Protein AF-A0AA42TIG8-F1 (afdb_monomer_lite)

Organism: Stutzerimonas stutzeri (NCBI:txid316)

Radius of gyration: 19.53 Å; chains: 1; bounding box: 48×24×68 Å

Secondary structure (DSSP, 8-state):
---HHHHSHHHHHHHHTT-EEEEETTEEEEE-TTS-EE----HHHHHHHHHHHHHHHT---EEEEEEEEEEETTTEEEEEEEEEETTT--EEEEEEE-B-B-SS-BTTB-TTSBPSTT--B--TTSHHHHHHHHTTPPPPSSTT-HHHHGGGGTT-EEE-PBPTT-TTEE-TTT-EE--B-HHHHHHHHHHHHTT-

pLDDT: mean 92.75, std 8.34, range [42.84, 98.56]

Sequence (196 aa):
MNNIKNRLPMLNALTTLGDSTSIEGGQVVIETHNGFKITSLPKDIACALAKEILELFDIKAFFYTSHSTGIYDKKYPGLTLQLLEATSDEPYYTIFNVEITRKRSTKYGRQGELLPAGKFRVGKRSSFCNFWRSTNLALPPRLSSFHDYLGNLKNFVLIADEVANRPGRLNSQSLRALSVSADEISRRFLADNNRT

Foldseek 3Di:
DDQLCVVQVVCVVCVVQVWFWWQALQFIWIQGNVGDIDRDDDLVVLLSNVVSLCVLVVAWWWAWDDKWWDAPPVHFTWIKTWIATSPPRHIAIEIWGWAQFACAADPVGHGRHGDPIQWTADDCPTLVVVQVVSNVDDDDPHRRCVSVVSVVSGSGIWDFDADPPDPRYGYSNRIHTDTGDRVRSVVSSVVSNVVD

Structure (mmCIF, N/CA/C/O backbone):
data_AF-A0AA42TIG8-F1
#
_entry.id   AF-A0AA42TIG8-F1
#
loop_
_atom_site.group_PDB
_atom_site.id
_atom_site.type_symbol
_atom_site.label_atom_id
_atom_site.label_alt_id
_atom_site.label_comp_id
_atom_site.label_asym_id
_atom_site.label_entity_id
_atom_site.label_seq_id
_atom_site.pdbx_PDB_ins_code
_atom_site.Cartn_x
_atom_site.Cartn_y
_atom_site.Cartn_z
_atom_site.occupancy
_atom_site.B_iso_or_equiv
_atom_site.auth_seq_id
_atom_site.auth_comp_id
_atom_site.auth_asym_id
_atom_site.auth_atom_id
_atom_site.pdbx_PDB_model_num
ATOM 1 N N . MET A 1 1 ? -1.338 2.058 -35.080 1.00 42.84 1 MET A N 1
ATOM 2 C CA . MET A 1 1 ? -0.548 1.022 -34.379 1.00 42.84 1 MET A CA 1
ATOM 3 C C . MET A 1 1 ? 0.070 1.667 -33.151 1.00 42.84 1 MET A C 1
ATOM 5 O O . MET A 1 1 ? 0.917 2.538 -33.303 1.00 42.84 1 MET A O 1
ATOM 9 N N . ASN A 1 2 ? -0.423 1.339 -31.954 1.00 51.25 2 ASN A N 1
ATOM 10 C CA . ASN A 1 2 ? 0.079 1.915 -30.704 1.00 51.25 2 ASN A CA 1
ATOM 11 C C . ASN A 1 2 ? 1.379 1.210 -30.312 1.00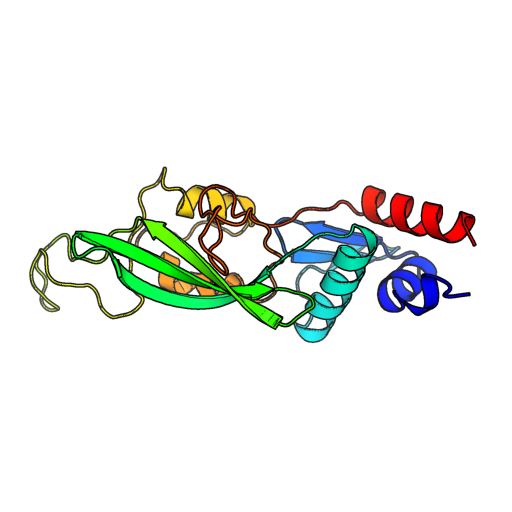 51.25 2 ASN A C 1
ATOM 13 O O . ASN A 1 2 ? 1.342 0.130 -29.732 1.00 51.25 2 ASN A O 1
ATOM 17 N N . ASN A 1 3 ? 2.516 1.816 -30.653 1.00 72.56 3 ASN A N 1
ATOM 18 C CA . ASN A 1 3 ? 3.822 1.382 -30.171 1.00 72.56 3 ASN A CA 1
ATOM 19 C C . ASN A 1 3 ? 3.833 1.478 -28.635 1.00 72.56 3 ASN A C 1
ATOM 21 O O . ASN A 1 3 ? 3.571 2.553 -28.092 1.00 72.56 3 ASN A O 1
ATOM 25 N N . ILE A 1 4 ? 4.110 0.373 -27.937 1.00 74.44 4 ILE A N 1
ATOM 26 C CA . ILE A 1 4 ? 4.110 0.323 -26.467 1.00 74.44 4 ILE A CA 1
ATOM 27 C C . ILE A 1 4 ? 5.083 1.345 -25.857 1.00 74.44 4 ILE A C 1
ATOM 29 O O . ILE A 1 4 ? 4.803 1.897 -24.798 1.00 74.44 4 ILE A O 1
ATOM 33 N N . LYS A 1 5 ? 6.145 1.715 -26.586 1.00 73.88 5 LYS A N 1
ATOM 34 C CA . LYS A 1 5 ? 7.085 2.781 -26.203 1.00 73.88 5 LYS A CA 1
ATOM 35 C C . LYS A 1 5 ? 6.432 4.156 -26.060 1.00 73.88 5 LYS A C 1
ATOM 37 O O . LYS A 1 5 ? 6.876 4.950 -25.241 1.00 73.88 5 LYS A O 1
ATOM 42 N N . ASN A 1 6 ? 5.381 4.435 -26.833 1.00 75.31 6 ASN A N 1
ATOM 43 C CA . ASN A 1 6 ? 4.634 5.693 -26.738 1.00 75.31 6 ASN A CA 1
ATOM 44 C C . ASN A 1 6 ? 3.601 5.670 -25.603 1.00 75.31 6 ASN A C 1
ATOM 46 O O . ASN A 1 6 ? 3.172 6.731 -25.163 1.00 75.31 6 ASN A O 1
ATOM 50 N N . ARG A 1 7 ? 3.187 4.478 -25.150 1.00 83.69 7 ARG A N 1
ATOM 51 C CA . ARG A 1 7 ? 2.273 4.303 -24.009 1.00 83.69 7 ARG A CA 1
ATOM 52 C C . ARG A 1 7 ? 3.011 4.310 -22.674 1.00 83.69 7 ARG A C 1
ATOM 54 O O . ARG A 1 7 ? 2.466 4.812 -21.704 1.00 83.69 7 ARG A O 1
ATOM 61 N N . LEU A 1 8 ? 4.242 3.795 -22.658 1.00 92.19 8 LEU A N 1
ATOM 62 C CA . LEU A 1 8 ? 5.099 3.678 -21.476 1.00 92.19 8 LEU A CA 1
ATOM 63 C C . LEU A 1 8 ? 6.388 4.516 -21.653 1.00 92.19 8 LEU A C 1
ATOM 65 O O . LEU A 1 8 ? 7.486 3.959 -21.800 1.00 92.19 8 LEU A O 1
ATOM 69 N N . PRO A 1 9 ? 6.268 5.854 -21.767 1.00 93.19 9 PRO A N 1
ATOM 70 C CA . PRO A 1 9 ? 7.385 6.725 -22.116 1.00 93.19 9 PRO A CA 1
ATOM 71 C C . PRO A 1 9 ? 8.503 6.732 -21.069 1.00 93.19 9 PRO A C 1
ATOM 73 O O . PRO A 1 9 ? 9.672 6.825 -21.452 1.00 93.19 9 PRO A O 1
ATOM 76 N N . MET A 1 10 ? 8.191 6.623 -19.774 1.00 94.31 10 MET A N 1
ATOM 77 C CA . MET A 1 10 ? 9.217 6.643 -18.731 1.00 94.31 10 MET A CA 1
ATOM 78 C C . MET A 1 10 ? 10.025 5.347 -18.709 1.00 94.31 10 MET A C 1
ATOM 80 O O . MET A 1 10 ? 11.255 5.403 -18.677 1.00 94.31 10 MET A O 1
ATOM 84 N N . LEU A 1 11 ? 9.366 4.188 -18.797 1.00 93.69 11 LEU A N 1
ATOM 85 C CA . LEU A 1 11 ? 10.046 2.897 -18.913 1.00 93.69 11 LEU A CA 1
ATOM 86 C C . LEU A 1 11 ? 10.921 2.845 -20.167 1.00 93.69 11 LEU A C 1
ATOM 88 O O . LEU A 1 11 ? 12.062 2.382 -20.103 1.00 93.69 11 LEU A O 1
ATOM 92 N N . ASN A 1 12 ? 10.435 3.372 -21.295 1.00 93.44 12 ASN A N 1
ATOM 93 C CA . ASN A 1 12 ? 11.231 3.461 -22.516 1.00 93.44 12 ASN A CA 1
ATOM 94 C C . ASN A 1 12 ? 12.463 4.367 -22.339 1.00 93.44 12 ASN A C 1
ATOM 96 O O . ASN A 1 12 ? 13.558 3.996 -22.767 1.00 93.44 12 ASN A O 1
ATOM 100 N N . ALA A 1 13 ? 12.304 5.532 -21.704 1.00 93.00 13 ALA A N 1
ATOM 101 C CA . ALA A 1 13 ? 13.400 6.467 -21.461 1.00 93.00 13 ALA A CA 1
ATOM 102 C C . ALA A 1 13 ? 14.488 5.853 -20.566 1.00 93.00 13 ALA A C 1
ATOM 104 O O . ALA A 1 13 ? 15.659 5.873 -20.939 1.00 93.00 13 ALA A O 1
ATOM 105 N N . LEU A 1 14 ? 14.104 5.242 -19.440 1.00 93.12 14 LEU A N 1
ATOM 106 C CA . LEU A 1 14 ? 15.041 4.591 -18.516 1.00 93.12 14 LEU A CA 1
ATOM 107 C C . LEU A 1 14 ? 15.766 3.418 -19.182 1.00 93.12 14 LEU A C 1
ATOM 109 O O . LEU A 1 14 ? 16.991 3.346 -19.136 1.00 93.12 14 LEU A O 1
ATOM 113 N N . THR A 1 15 ? 15.031 2.567 -19.904 1.00 91.38 15 THR A N 1
ATOM 114 C CA . THR A 1 15 ? 15.632 1.440 -20.637 1.00 91.38 15 THR A CA 1
ATOM 115 C C . THR A 1 15 ? 16.629 1.925 -21.695 1.00 91.38 15 THR A C 1
ATOM 117 O O . THR A 1 15 ? 17.677 1.314 -21.886 1.00 91.38 15 THR A O 1
ATOM 120 N N . THR A 1 16 ? 16.340 3.044 -22.371 1.00 91.38 16 THR A N 1
ATOM 121 C CA . THR A 1 16 ? 17.242 3.637 -23.378 1.00 91.38 16 THR A CA 1
ATOM 122 C C . THR A 1 16 ? 18.534 4.170 -22.754 1.00 91.38 16 THR A C 1
ATOM 124 O O . THR A 1 16 ? 19.588 4.100 -23.381 1.00 91.38 16 THR A O 1
ATOM 127 N N . LEU A 1 17 ? 18.471 4.665 -21.515 1.00 92.88 17 LEU A N 1
ATOM 128 C CA . LEU A 1 17 ? 19.640 5.094 -20.741 1.00 92.88 17 LEU A CA 1
ATOM 129 C C . LEU A 1 17 ? 20.453 3.918 -20.171 1.00 92.88 17 LEU A C 1
ATOM 131 O O . LEU A 1 17 ? 21.535 4.136 -19.631 1.00 92.88 17 LEU A O 1
ATOM 135 N N . GLY A 1 18 ? 19.957 2.683 -20.297 1.00 92.62 18 GLY A N 1
ATOM 136 C CA . GLY A 1 18 ? 20.548 1.499 -19.672 1.00 92.62 18 GLY A CA 1
ATOM 137 C C . GLY A 1 18 ? 20.202 1.353 -18.188 1.00 92.62 18 GLY A C 1
ATOM 138 O O . GLY A 1 18 ? 20.776 0.502 -17.512 1.00 92.62 18 GLY A O 1
ATOM 139 N N . ASP A 1 19 ? 19.274 2.164 -17.680 1.00 95.88 19 ASP A N 1
ATOM 140 C CA . ASP A 1 19 ? 18.785 2.070 -16.313 1.00 95.88 19 ASP A CA 1
ATOM 141 C C . ASP A 1 19 ? 17.702 0.986 -16.218 1.00 95.88 19 ASP A C 1
ATOM 143 O O . ASP A 1 19 ? 16.965 0.704 -17.168 1.00 95.88 19 ASP A O 1
ATOM 147 N N . SER A 1 20 ? 17.576 0.386 -15.041 1.00 95.25 20 SER A N 1
ATOM 148 C CA . SER A 1 20 ? 16.580 -0.641 -14.757 1.00 95.25 20 SER A CA 1
ATOM 149 C C . SER A 1 20 ? 15.585 -0.157 -13.708 1.00 95.25 20 SER A C 1
ATOM 151 O O . SER A 1 20 ? 15.914 0.630 -12.821 1.00 95.25 20 SER A O 1
ATOM 153 N N . THR A 1 21 ? 14.333 -0.597 -13.828 1.00 96.81 21 THR A N 1
ATOM 154 C CA . THR A 1 21 ? 13.249 -0.211 -12.915 1.00 96.81 21 THR A CA 1
ATOM 155 C C . THR A 1 21 ? 12.656 -1.453 -12.282 1.00 96.81 21 THR A C 1
ATOM 157 O O . THR A 1 21 ? 12.468 -2.455 -12.962 1.00 96.81 21 THR A O 1
ATOM 160 N N . SER A 1 22 ? 12.335 -1.385 -10.996 1.00 97.62 22 SER A N 1
ATOM 161 C CA . SER A 1 22 ? 11.658 -2.441 -10.246 1.00 97.62 22 SER A CA 1
ATOM 162 C C . SER A 1 22 ? 10.647 -1.853 -9.264 1.00 97.62 22 SER A C 1
ATOM 164 O O . SER A 1 22 ? 10.633 -0.648 -9.004 1.00 97.62 22 SER A O 1
ATOM 166 N N . ILE A 1 23 ? 9.784 -2.709 -8.723 1.00 97.62 23 ILE A N 1
ATOM 167 C CA . ILE A 1 23 ? 9.002 -2.406 -7.526 1.00 97.62 23 ILE A CA 1
ATOM 168 C C . ILE A 1 23 ? 9.502 -3.345 -6.430 1.00 97.62 23 ILE A C 1
ATOM 170 O O . ILE A 1 23 ? 9.407 -4.561 -6.570 1.00 97.62 23 ILE A O 1
ATOM 174 N N . GLU A 1 24 ? 10.037 -2.801 -5.342 1.00 96.50 24 GLU A N 1
ATOM 175 C CA . GLU A 1 24 ? 10.566 -3.564 -4.212 1.00 96.50 24 GLU A CA 1
ATOM 176 C C . GLU A 1 24 ? 9.770 -3.216 -2.948 1.00 96.50 24 GLU A C 1
ATOM 178 O O . GLU A 1 24 ? 9.794 -2.079 -2.475 1.00 96.50 24 GLU A O 1
ATOM 183 N N . GLY A 1 25 ? 9.021 -4.177 -2.395 1.00 95.94 25 GLY A N 1
ATOM 184 C CA . GLY A 1 25 ? 8.236 -3.942 -1.176 1.00 95.94 25 GLY A CA 1
ATOM 185 C C . GLY A 1 25 ? 7.206 -2.818 -1.331 1.00 95.94 25 GLY A C 1
ATOM 186 O O . GLY A 1 25 ? 6.885 -2.141 -0.364 1.00 95.94 25 GLY A O 1
ATOM 187 N N . GLY A 1 26 ? 6.688 -2.603 -2.541 1.00 96.75 26 GLY A N 1
ATOM 188 C CA . GLY A 1 26 ? 5.744 -1.543 -2.896 1.00 96.75 26 GLY A CA 1
ATOM 189 C C . GLY A 1 26 ? 6.383 -0.223 -3.311 1.00 96.75 26 GLY A C 1
ATOM 190 O O . GLY A 1 26 ? 5.655 0.661 -3.748 1.00 96.75 26 GLY A O 1
ATOM 191 N N . GLN A 1 27 ? 7.700 -0.059 -3.209 1.00 96.00 27 GLN A N 1
ATOM 192 C CA . GLN A 1 27 ? 8.380 1.161 -3.642 1.00 96.00 27 GLN A CA 1
ATOM 193 C C . GLN A 1 27 ? 8.924 0.995 -5.054 1.00 96.00 27 GLN A C 1
ATOM 195 O O . GLN A 1 27 ? 9.531 -0.025 -5.359 1.00 96.00 27 GLN A O 1
ATOM 200 N N . VAL A 1 28 ? 8.746 2.004 -5.905 1.00 96.94 28 VAL A N 1
ATOM 201 C CA . VAL A 1 28 ? 9.442 2.047 -7.196 1.00 96.94 28 VAL A CA 1
ATOM 202 C C . VAL A 1 28 ? 10.920 2.327 -6.944 1.00 96.94 28 VAL A C 1
ATOM 204 O O . VAL A 1 28 ? 11.264 3.290 -6.256 1.00 96.94 28 VAL A O 1
ATOM 207 N N . VAL A 1 29 ? 11.780 1.489 -7.512 1.00 97.00 29 VAL A N 1
ATOM 208 C CA . VAL A 1 29 ? 13.235 1.586 -7.411 1.00 97.00 29 VAL A CA 1
ATOM 209 C C . VAL A 1 29 ? 13.816 1.674 -8.813 1.00 97.00 29 VAL A C 1
ATOM 211 O O . VAL A 1 29 ? 13.468 0.878 -9.685 1.00 97.00 29 VAL A O 1
ATOM 214 N N . ILE A 1 30 ? 14.715 2.633 -9.018 1.00 97.31 30 ILE A N 1
ATOM 215 C CA . ILE A 1 30 ? 15.515 2.739 -10.240 1.00 97.31 30 ILE A CA 1
ATOM 216 C C . ILE A 1 30 ? 16.946 2.370 -9.883 1.00 97.31 30 ILE A C 1
ATOM 218 O O . ILE A 1 30 ? 17.523 2.954 -8.968 1.00 97.31 30 ILE A O 1
ATOM 222 N N . GLU A 1 31 ? 17.527 1.422 -10.600 1.00 97.06 31 GLU A N 1
ATOM 223 C CA . GLU A 1 31 ? 18.955 1.145 -10.545 1.00 97.06 31 GLU A CA 1
ATOM 224 C C . GLU A 1 31 ? 19.587 1.649 -11.835 1.00 97.06 31 GLU A C 1
ATOM 226 O O . GLU A 1 31 ? 19.255 1.192 -12.928 1.00 97.06 31 GLU A O 1
ATOM 231 N N . THR A 1 32 ? 20.457 2.645 -11.700 1.00 94.94 32 THR A N 1
ATOM 232 C CA . THR A 1 32 ? 21.122 3.256 -12.854 1.00 94.94 32 THR A CA 1
ATOM 233 C C . THR A 1 32 ? 22.096 2.278 -13.505 1.00 94.94 32 THR A C 1
ATOM 235 O O . THR A 1 32 ? 22.598 1.373 -12.839 1.00 94.94 32 THR A O 1
ATOM 238 N N . HIS A 1 33 ? 22.451 2.497 -14.770 1.00 92.19 33 HIS A N 1
ATOM 239 C CA . HIS A 1 33 ? 23.468 1.707 -15.484 1.00 92.19 33 HIS A CA 1
ATOM 240 C C . HIS A 1 33 ? 24.827 1.619 -14.755 1.00 92.19 33 HIS A C 1
ATOM 242 O O . HIS A 1 33 ? 25.602 0.698 -14.996 1.00 92.19 33 HIS A O 1
ATOM 248 N N . ASN A 1 34 ? 25.112 2.552 -13.837 1.00 91.44 34 ASN A N 1
ATOM 249 C CA . ASN A 1 34 ? 26.315 2.565 -12.998 1.00 91.44 34 ASN A CA 1
ATOM 250 C C . ASN A 1 34 ? 26.137 1.848 -11.640 1.00 91.44 34 ASN A C 1
ATOM 252 O O . ASN A 1 34 ? 27.025 1.920 -10.793 1.00 91.44 34 ASN A O 1
ATOM 256 N N . GLY A 1 35 ? 24.996 1.192 -11.403 1.00 91.50 35 GLY A N 1
ATOM 257 C CA . GLY A 1 35 ? 24.699 0.413 -10.193 1.00 91.50 35 GLY A CA 1
ATOM 258 C C . GLY A 1 35 ? 24.172 1.221 -9.000 1.00 91.50 35 GLY A C 1
ATOM 259 O O . GLY A 1 35 ? 24.046 0.688 -7.897 1.00 91.50 35 GLY A O 1
ATOM 260 N N . PHE A 1 36 ? 23.857 2.512 -9.168 1.00 94.44 36 PHE A N 1
ATOM 261 C CA . PHE A 1 36 ? 23.266 3.307 -8.083 1.00 94.44 36 PHE A CA 1
ATOM 262 C C . PHE A 1 36 ? 21.762 3.057 -7.975 1.00 94.44 36 PHE A C 1
ATOM 264 O O . PHE A 1 36 ? 21.029 3.341 -8.924 1.00 94.44 36 PHE A O 1
ATOM 271 N N . LYS A 1 37 ? 21.308 2.603 -6.799 1.00 94.75 37 LYS A N 1
ATOM 272 C CA . LYS A 1 37 ? 19.886 2.425 -6.471 1.00 94.75 37 LYS A CA 1
ATOM 273 C C . LYS A 1 37 ? 19.251 3.704 -5.924 1.00 94.75 37 LYS A C 1
ATOM 275 O O . LYS A 1 37 ? 19.680 4.243 -4.904 1.00 94.75 37 LYS A O 1
ATOM 280 N N . ILE A 1 38 ? 18.172 4.136 -6.565 1.00 94.44 38 ILE A N 1
ATOM 281 C CA . ILE A 1 38 ? 17.347 5.287 -6.203 1.00 94.44 38 ILE A CA 1
ATOM 282 C C . ILE A 1 38 ? 16.002 4.763 -5.693 1.00 94.44 38 ILE A C 1
ATOM 284 O O . ILE A 1 38 ? 15.173 4.292 -6.468 1.00 94.44 38 ILE A O 1
ATOM 288 N N . THR A 1 39 ? 15.786 4.849 -4.379 1.00 90.44 39 THR A N 1
ATOM 289 C CA . THR A 1 39 ? 14.576 4.344 -3.696 1.00 90.44 39 THR A CA 1
ATOM 290 C C . THR A 1 39 ? 13.640 5.456 -3.208 1.00 90.44 39 THR A C 1
ATOM 292 O O . THR A 1 39 ? 12.486 5.204 -2.872 1.00 90.44 39 THR A O 1
ATOM 295 N N . SER A 1 40 ? 14.118 6.704 -3.168 1.00 89.06 40 SER A N 1
ATOM 296 C CA . SER A 1 40 ? 13.369 7.872 -2.687 1.00 89.06 40 SER A CA 1
ATOM 297 C C . SER A 1 40 ? 13.013 8.807 -3.842 1.00 89.06 40 SER A C 1
ATOM 299 O O . SER A 1 40 ? 13.543 9.914 -3.953 1.00 89.06 40 SER A O 1
ATOM 301 N N . LEU A 1 41 ? 12.118 8.350 -4.714 1.00 91.69 41 LEU A N 1
ATOM 302 C CA . LEU A 1 41 ? 11.641 9.130 -5.854 1.00 91.69 41 LEU A CA 1
ATOM 303 C C . LEU A 1 41 ? 10.604 10.189 -5.427 1.00 91.69 41 LEU A C 1
ATOM 305 O O . LEU A 1 41 ? 9.807 9.939 -4.514 1.00 91.69 41 LEU A O 1
ATOM 309 N N . PRO A 1 42 ? 10.556 11.353 -6.106 1.00 92.69 42 PRO A N 1
ATOM 310 C CA . PRO A 1 42 ? 9.428 12.275 -6.006 1.00 92.69 42 PRO A CA 1
ATOM 311 C C . PRO A 1 42 ? 8.099 11.557 -6.265 1.00 92.69 42 PRO A C 1
ATOM 313 O O . PRO A 1 42 ? 8.035 10.625 -7.066 1.00 92.69 42 PRO A O 1
ATOM 316 N N . LYS A 1 43 ? 7.032 11.973 -5.573 1.00 90.25 43 LYS A N 1
ATOM 317 C CA . LYS A 1 43 ? 5.734 11.275 -5.583 1.00 90.25 43 LYS A CA 1
ATOM 318 C C . LYS A 1 43 ? 5.171 11.107 -6.993 1.00 90.25 43 LYS A C 1
ATOM 320 O O . LYS A 1 43 ? 4.717 10.033 -7.353 1.00 90.25 43 LYS A O 1
ATOM 325 N N . ASP A 1 44 ? 5.173 12.184 -7.753 1.00 91.62 44 ASP A N 1
ATOM 326 C CA . ASP A 1 44 ? 4.735 12.281 -9.138 1.00 91.62 44 ASP A CA 1
ATOM 327 C C . ASP A 1 44 ? 5.503 11.315 -10.050 1.00 91.62 44 ASP A C 1
ATOM 329 O O . ASP A 1 44 ? 4.877 10.537 -10.769 1.00 91.62 44 ASP A O 1
ATOM 333 N N . ILE A 1 45 ? 6.833 11.268 -9.927 1.00 93.12 45 ILE A N 1
ATOM 334 C CA . ILE A 1 45 ? 7.695 10.336 -10.672 1.00 93.12 45 ILE A CA 1
ATOM 335 C C . ILE A 1 45 ? 7.418 8.882 -10.264 1.00 93.12 45 ILE A C 1
ATOM 337 O O . ILE A 1 45 ? 7.225 8.024 -11.124 1.00 93.12 45 ILE A O 1
ATOM 341 N N . ALA A 1 46 ? 7.357 8.602 -8.959 1.00 93.81 46 ALA A N 1
ATOM 342 C CA . ALA A 1 46 ? 7.076 7.268 -8.434 1.00 93.81 46 ALA A CA 1
ATOM 343 C C . ALA A 1 46 ? 5.700 6.757 -8.888 1.00 93.81 46 ALA A C 1
ATOM 345 O O . ALA A 1 46 ? 5.576 5.621 -9.336 1.00 93.81 46 ALA A O 1
ATOM 346 N N . CYS A 1 47 ? 4.666 7.597 -8.801 1.00 92.94 47 CYS A N 1
ATOM 347 C CA . CYS A 1 47 ? 3.316 7.247 -9.225 1.00 92.94 47 CYS A CA 1
ATOM 348 C C . CYS A 1 47 ? 3.233 7.022 -10.737 1.00 92.94 47 CYS A C 1
ATOM 350 O O . CYS A 1 47 ? 2.587 6.064 -11.151 1.00 92.94 47 CYS A O 1
ATOM 352 N N . ALA A 1 48 ? 3.873 7.862 -11.555 1.00 93.88 48 ALA A N 1
ATOM 353 C CA . ALA A 1 48 ? 3.859 7.705 -13.007 1.00 93.88 48 ALA A CA 1
ATOM 354 C C . ALA A 1 48 ? 4.538 6.396 -13.445 1.00 93.88 48 ALA A C 1
ATOM 356 O O . ALA A 1 48 ? 3.922 5.599 -14.152 1.00 93.88 48 ALA A O 1
ATOM 357 N N . LEU A 1 49 ? 5.740 6.109 -12.931 1.00 95.62 49 LEU A N 1
ATOM 358 C CA . LEU A 1 49 ? 6.434 4.843 -13.196 1.00 95.62 49 LEU A CA 1
ATOM 359 C C . LEU A 1 49 ? 5.647 3.631 -12.702 1.00 95.62 49 LEU A C 1
ATOM 361 O O . LEU A 1 49 ? 5.552 2.631 -13.408 1.00 95.62 49 LEU A O 1
ATOM 365 N N . ALA A 1 50 ? 5.056 3.717 -11.508 1.00 96.19 50 ALA A N 1
ATOM 366 C CA . ALA A 1 50 ? 4.204 2.653 -11.000 1.00 96.19 50 ALA A CA 1
ATOM 367 C C . ALA A 1 50 ? 3.039 2.378 -11.958 1.00 96.19 50 ALA A C 1
ATOM 369 O O . ALA A 1 50 ? 2.823 1.224 -12.303 1.00 96.19 50 ALA A O 1
ATOM 370 N N . LYS A 1 51 ? 2.323 3.409 -12.429 1.00 95.50 51 LYS A N 1
ATOM 371 C CA . LYS A 1 51 ? 1.208 3.242 -13.377 1.00 95.50 51 LYS A CA 1
ATOM 372 C C . LYS A 1 51 ? 1.659 2.582 -14.684 1.00 95.50 51 LYS A C 1
ATOM 374 O O . LYS A 1 51 ? 0.980 1.670 -15.140 1.00 95.50 51 LYS A O 1
ATOM 379 N N . GLU A 1 52 ? 2.813 2.963 -15.233 1.00 95.88 52 GLU A N 1
ATOM 380 C CA . GLU A 1 52 ? 3.358 2.318 -16.438 1.00 95.88 52 GLU A CA 1
ATOM 381 C C . GLU A 1 52 ? 3.684 0.831 -16.214 1.00 95.88 52 GLU A C 1
ATOM 383 O O . GLU A 1 52 ? 3.368 -0.014 -17.052 1.00 95.88 52 GLU A O 1
ATOM 388 N N . ILE A 1 53 ? 4.275 0.481 -15.066 1.00 96.12 53 ILE A N 1
ATOM 389 C CA . ILE A 1 53 ? 4.545 -0.921 -14.712 1.00 96.12 53 ILE A CA 1
ATOM 390 C C . ILE A 1 53 ? 3.228 -1.686 -14.538 1.00 96.12 53 ILE A C 1
ATOM 392 O O . ILE A 1 53 ? 3.089 -2.799 -15.033 1.00 96.12 53 ILE A O 1
ATOM 396 N N . LEU A 1 54 ? 2.240 -1.103 -13.867 1.00 95.94 54 LEU A N 1
ATOM 397 C CA . LEU A 1 54 ? 0.935 -1.735 -13.675 1.00 95.94 54 LEU A CA 1
ATOM 398 C C . LEU A 1 54 ? 0.221 -1.980 -15.010 1.00 95.94 54 LEU A C 1
ATOM 400 O O . LEU A 1 54 ? -0.327 -3.062 -15.201 1.00 95.94 54 LEU A O 1
ATOM 404 N N . GLU A 1 55 ? 0.293 -1.033 -15.948 1.00 94.38 55 GLU A N 1
ATOM 405 C CA . GLU A 1 55 ? -0.241 -1.177 -17.307 1.00 94.38 55 GLU A CA 1
ATOM 406 C C . GLU A 1 55 ? 0.474 -2.287 -18.091 1.00 94.38 55 GLU A C 1
ATOM 408 O O . GLU A 1 55 ? -0.174 -3.089 -18.761 1.00 94.38 55 GLU A O 1
ATOM 413 N N . LEU A 1 56 ? 1.803 -2.386 -17.974 1.00 94.44 56 LEU A N 1
ATOM 414 C CA . LEU A 1 56 ? 2.598 -3.420 -18.645 1.00 94.44 56 LEU A CA 1
ATOM 415 C C . LEU A 1 56 ? 2.208 -4.848 -18.212 1.00 94.44 56 LEU A C 1
ATOM 417 O O . LEU A 1 56 ? 2.255 -5.791 -19.014 1.00 94.44 56 LEU A O 1
ATOM 421 N N . PHE A 1 57 ? 1.840 -5.010 -16.942 1.00 94.69 57 PHE A N 1
ATOM 422 C CA . PHE A 1 57 ? 1.482 -6.300 -16.352 1.00 94.69 57 PHE A CA 1
ATOM 423 C C . PHE A 1 57 ? -0.026 -6.538 -16.217 1.00 94.69 57 PHE A C 1
ATOM 425 O O . PHE A 1 57 ? -0.402 -7.627 -15.789 1.00 94.69 57 PHE A O 1
ATOM 432 N N . ASP A 1 58 ? -0.869 -5.568 -16.581 1.00 94.25 58 ASP A N 1
ATOM 433 C CA . ASP A 1 58 ? -2.322 -5.604 -16.351 1.00 94.25 58 ASP A CA 1
ATOM 434 C C . ASP A 1 58 ? -2.674 -5.889 -14.873 1.00 94.25 58 ASP A C 1
ATOM 436 O O . ASP A 1 58 ? -3.499 -6.738 -14.534 1.00 94.25 58 ASP A O 1
ATOM 440 N N . ILE A 1 59 ? -1.977 -5.208 -13.954 1.00 96.12 59 ILE A N 1
ATOM 441 C CA . ILE A 1 59 ? -2.153 -5.378 -12.506 1.00 96.12 59 ILE A CA 1
ATOM 442 C C . ILE A 1 59 ? -3.034 -4.259 -11.960 1.00 96.12 59 ILE A C 1
ATOM 444 O O . ILE A 1 59 ? -2.653 -3.089 -11.959 1.00 96.12 59 ILE A O 1
ATOM 448 N N . LYS A 1 60 ? -4.166 -4.636 -11.362 1.00 96.75 60 LYS A N 1
ATOM 449 C CA . LYS A 1 60 ? -4.949 -3.731 -10.515 1.00 96.75 60 LYS A CA 1
ATOM 450 C C . LYS A 1 60 ? -4.235 -3.520 -9.179 1.00 96.75 60 LYS A C 1
ATOM 452 O O . LYS A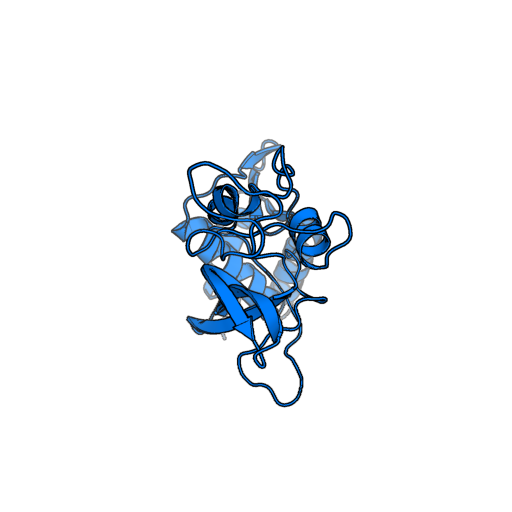 1 60 ? -3.994 -4.475 -8.437 1.00 96.75 60 LYS A O 1
ATOM 457 N N . ALA A 1 61 ? -3.910 -2.272 -8.862 1.00 97.88 61 ALA A N 1
ATOM 458 C CA . ALA A 1 61 ? -3.208 -1.906 -7.637 1.00 97.88 61 ALA A CA 1
ATOM 459 C C . ALA A 1 61 ? -3.780 -0.632 -7.014 1.00 97.88 61 ALA A C 1
ATOM 461 O O . ALA A 1 61 ? -4.640 0.037 -7.583 1.00 97.88 61 ALA A O 1
ATOM 462 N N . PHE A 1 62 ? -3.303 -0.311 -5.815 1.00 98.06 62 PHE A N 1
ATOM 463 C CA . PHE A 1 62 ? -3.886 0.709 -4.962 1.00 98.06 62 PHE A CA 1
ATOM 464 C C . PHE A 1 62 ? -2.821 1.567 -4.281 1.00 98.06 62 PHE A C 1
ATOM 466 O O . PHE A 1 62 ? -1.792 1.059 -3.828 1.00 98.06 62 PHE A O 1
ATOM 473 N N . PHE A 1 63 ? -3.114 2.857 -4.126 1.00 96.81 63 PHE A N 1
ATOM 474 C CA . PHE A 1 63 ? -2.310 3.808 -3.364 1.00 96.81 63 PHE A CA 1
ATOM 475 C C . PHE A 1 63 ? -2.986 4.177 -2.047 1.00 96.81 63 PHE A C 1
ATOM 477 O O . PHE A 1 63 ? -4.178 4.481 -2.001 1.00 96.81 63 PHE A O 1
ATOM 484 N N . TYR A 1 64 ? -2.206 4.204 -0.967 1.00 97.06 64 TYR A N 1
ATOM 485 C CA . TYR A 1 64 ? -2.676 4.661 0.339 1.00 97.06 64 TYR A CA 1
ATOM 486 C C . TYR A 1 64 ? -2.949 6.169 0.366 1.00 97.06 64 TYR A C 1
ATOM 488 O O . TYR A 1 64 ? -2.108 6.967 -0.054 1.00 97.06 64 TYR A O 1
ATOM 496 N N . THR A 1 65 ? -4.095 6.564 0.934 1.00 95.94 65 THR A N 1
ATOM 497 C CA . THR A 1 65 ? -4.451 7.980 1.121 1.00 95.94 65 THR A CA 1
ATOM 498 C C . THR A 1 65 ? -4.528 8.378 2.584 1.00 95.94 65 THR A C 1
ATOM 500 O O . THR A 1 65 ? -3.913 9.361 3.000 1.00 95.94 65 THR A O 1
ATOM 503 N N . SER A 1 66 ? -5.292 7.633 3.377 1.00 96.94 66 SER A N 1
ATOM 504 C CA . SER A 1 66 ? -5.584 7.978 4.763 1.00 96.94 66 SER A CA 1
ATOM 505 C C . SER A 1 66 ? -6.000 6.747 5.564 1.00 96.94 66 SER A C 1
ATOM 507 O O . SER A 1 66 ? -6.082 5.634 5.036 1.00 96.94 66 SER A O 1
ATOM 509 N N . HIS A 1 67 ? -6.204 6.938 6.866 1.00 97.69 67 HIS A N 1
ATOM 510 C CA . HIS A 1 67 ? -6.764 5.911 7.730 1.00 97.69 67 HIS A CA 1
ATOM 511 C C . HIS A 1 67 ? -7.776 6.503 8.707 1.00 97.69 67 HIS A C 1
ATOM 513 O O . HIS A 1 67 ? -7.719 7.682 9.065 1.00 97.69 67 HIS A O 1
ATOM 519 N N . SER A 1 68 ? -8.663 5.650 9.207 1.00 97.69 68 SER A N 1
ATOM 520 C CA . SER A 1 68 ? -9.552 5.960 10.322 1.00 97.69 68 SER A CA 1
ATOM 521 C C . SER A 1 68 ? -9.744 4.745 11.228 1.00 97.69 68 SER A C 1
ATOM 523 O O . SER A 1 68 ? -9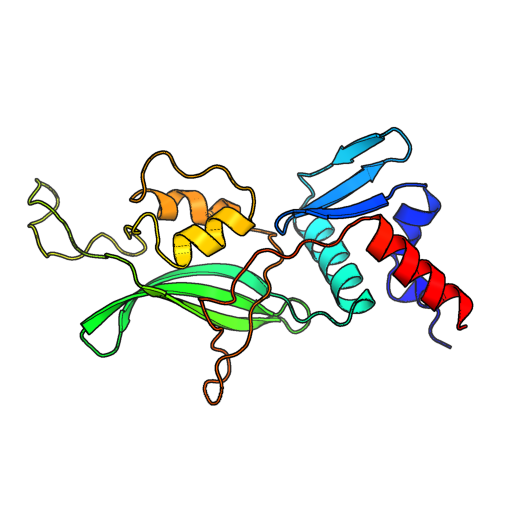.477 3.606 10.849 1.00 97.69 68 SER A O 1
ATOM 525 N N . THR A 1 69 ? -10.194 4.979 12.457 1.00 97.94 69 THR A N 1
ATOM 526 C CA . THR A 1 69 ? -10.484 3.923 13.437 1.00 97.94 69 THR A CA 1
ATOM 527 C C . THR A 1 69 ? -11.944 3.987 13.856 1.00 97.94 69 THR A C 1
ATOM 529 O O . THR A 1 69 ? -12.455 5.084 14.077 1.00 97.94 69 THR A O 1
ATOM 532 N N . GLY A 1 70 ? -12.598 2.842 14.035 1.00 96.25 70 GLY A N 1
ATOM 533 C CA . GLY A 1 70 ? -14.010 2.794 14.419 1.00 96.25 70 GLY A CA 1
ATOM 534 C C . GLY A 1 70 ? -14.449 1.446 14.982 1.00 96.25 70 GLY A C 1
ATOM 535 O O . GLY A 1 70 ? -13.679 0.488 15.000 1.00 96.25 70 GLY A O 1
ATOM 536 N N . ILE A 1 71 ? -15.695 1.384 15.456 1.00 95.88 71 ILE A N 1
ATOM 537 C CA . ILE A 1 71 ? -16.359 0.140 15.863 1.00 95.88 71 ILE A CA 1
ATOM 538 C C . ILE A 1 71 ? -17.338 -0.255 14.756 1.00 95.88 71 ILE A C 1
ATOM 540 O O . ILE A 1 71 ? -18.288 0.472 14.476 1.00 95.88 71 ILE A O 1
ATOM 544 N N . TYR A 1 72 ? -17.117 -1.419 14.158 1.00 92.38 72 TYR A N 1
ATOM 545 C CA . TYR A 1 72 ? -17.933 -1.994 13.092 1.00 92.38 72 TYR A CA 1
ATOM 546 C C . TYR A 1 72 ? -18.881 -3.052 13.659 1.00 92.38 72 TYR A C 1
ATOM 548 O O . TYR A 1 72 ? -18.573 -3.706 14.658 1.00 92.38 72 TYR A O 1
ATOM 556 N N . ASP A 1 73 ? -20.068 -3.177 13.066 1.00 91.06 73 ASP A N 1
ATOM 557 C CA . ASP A 1 73 ? -21.148 -4.069 13.519 1.00 91.06 73 ASP A CA 1
ATOM 558 C C . ASP A 1 73 ? -21.413 -3.983 15.036 1.00 91.06 73 ASP A C 1
ATOM 560 O O . ASP A 1 73 ? -21.680 -4.978 15.708 1.00 91.06 73 ASP A O 1
ATOM 564 N N . LYS A 1 74 ? -21.278 -2.769 15.598 1.00 88.81 74 LYS A N 1
ATOM 565 C CA . LYS A 1 74 ? -21.438 -2.436 17.029 1.00 88.81 74 LYS A CA 1
ATOM 566 C C . LYS A 1 74 ? -20.503 -3.184 17.995 1.00 88.81 74 LYS A C 1
ATOM 568 O O . LYS A 1 74 ? -20.644 -3.026 19.205 1.00 88.81 74 LYS A O 1
ATOM 573 N N . LYS A 1 75 ? -19.548 -3.977 17.498 1.00 90.69 75 LYS A N 1
ATOM 574 C CA . LYS A 1 75 ? -18.731 -4.875 18.331 1.00 90.69 75 LYS A CA 1
ATOM 575 C C . LYS A 1 75 ? -17.259 -4.947 17.937 1.00 90.69 75 LYS A C 1
ATOM 577 O O . LYS A 1 75 ? -16.422 -5.183 18.805 1.00 90.69 75 LYS A O 1
ATOM 582 N N . TYR A 1 76 ? -16.928 -4.774 16.662 1.00 92.69 76 TYR A N 1
ATOM 583 C CA . TYR A 1 76 ? -15.597 -5.072 16.142 1.00 92.69 76 TYR A CA 1
ATOM 584 C C . TYR A 1 76 ? -14.768 -3.798 15.975 1.00 92.69 76 TYR A C 1
ATOM 586 O O . TYR A 1 76 ? -15.009 -3.034 15.041 1.00 92.69 76 TYR A O 1
ATOM 594 N N . PRO A 1 77 ? -13.791 -3.536 16.858 1.00 95.31 77 PRO A N 1
ATOM 595 C CA . PRO A 1 77 ? -12.875 -2.422 16.671 1.00 95.31 77 PRO A CA 1
ATOM 596 C C . PRO A 1 77 ? -11.990 -2.658 15.442 1.00 95.31 77 PRO A C 1
ATOM 598 O O . PRO A 1 77 ? -11.411 -3.735 15.266 1.00 95.31 77 PRO A O 1
ATOM 601 N N . GLY A 1 78 ? -11.878 -1.642 14.592 1.00 97.00 78 GLY A N 1
ATOM 602 C CA . GLY A 1 78 ? -11.182 -1.752 13.321 1.00 97.00 78 GLY A CA 1
ATOM 603 C C . GLY A 1 78 ? -10.418 -0.497 12.921 1.00 97.00 78 GLY A C 1
ATOM 604 O O . GLY A 1 78 ? -10.752 0.620 13.318 1.00 97.00 78 GLY A O 1
ATOM 605 N N . LEU A 1 79 ? -9.383 -0.722 12.116 1.00 97.88 79 LEU A N 1
ATOM 606 C CA . LEU A 1 79 ? -8.635 0.273 11.360 1.00 97.88 79 LEU A CA 1
ATOM 607 C C . LEU A 1 79 ? -9.075 0.158 9.904 1.00 97.88 79 LEU A C 1
ATOM 609 O O . LEU A 1 79 ? -8.876 -0.891 9.294 1.00 97.88 79 LEU A O 1
ATOM 613 N N . THR A 1 80 ? -9.638 1.226 9.357 1.00 98.31 80 THR A N 1
ATOM 614 C CA . THR A 1 80 ? -9.870 1.347 7.918 1.00 98.31 80 THR A CA 1
ATOM 615 C C . THR A 1 80 ? -8.681 2.046 7.289 1.00 98.31 80 THR A C 1
ATOM 617 O O . THR A 1 80 ? -8.329 3.137 7.731 1.00 98.31 80 THR A O 1
ATOM 620 N N . LEU A 1 81 ? -8.078 1.438 6.267 1.00 98.25 81 LEU A N 1
ATOM 621 C CA . LEU A 1 81 ? -7.201 2.158 5.344 1.00 98.25 81 LEU A CA 1
ATOM 622 C C . LEU A 1 81 ? -8.028 2.568 4.127 1.00 98.25 81 LEU A C 1
ATOM 624 O O . LEU A 1 81 ? -8.692 1.719 3.526 1.00 98.25 81 LEU A O 1
ATOM 628 N N . GLN A 1 82 ? -7.988 3.852 3.788 1.00 98.06 82 GLN A N 1
ATOM 629 C CA . GLN A 1 82 ? -8.542 4.386 2.553 1.00 98.06 82 GLN A CA 1
ATOM 630 C C . GLN A 1 82 ? -7.480 4.332 1.457 1.00 98.06 82 GLN A C 1
ATOM 632 O O . GLN A 1 82 ? -6.311 4.676 1.669 1.00 98.06 82 GLN A O 1
ATOM 637 N N . LEU A 1 83 ? -7.910 3.885 0.285 1.00 98.00 83 LEU A N 1
ATOM 638 C CA . LEU A 1 83 ? -7.067 3.588 -0.857 1.00 98.00 83 LEU A CA 1
ATOM 639 C C . LEU A 1 83 ? -7.703 4.179 -2.119 1.00 98.00 83 LEU A C 1
ATOM 641 O O . LEU A 1 83 ? -8.922 4.333 -2.180 1.00 98.00 83 LEU A O 1
ATOM 645 N N . LEU A 1 84 ? -6.886 4.482 -3.119 1.00 97.38 84 LEU A N 1
ATOM 646 C CA . LEU A 1 84 ? -7.345 4.783 -4.475 1.00 97.38 84 LEU A CA 1
ATOM 647 C C . LEU A 1 84 ? -6.804 3.718 -5.413 1.00 97.38 84 LEU A C 1
ATOM 649 O O . LEU A 1 84 ? -5.638 3.344 -5.282 1.00 97.38 84 LEU A O 1
ATOM 653 N N . GLU A 1 85 ? -7.627 3.224 -6.329 1.00 96.94 85 GLU A N 1
ATOM 654 C CA . GLU A 1 85 ? -7.135 2.394 -7.424 1.00 96.94 85 GLU A CA 1
ATOM 655 C C . GLU A 1 85 ? -6.194 3.231 -8.306 1.00 96.94 85 GLU A C 1
ATOM 657 O O . GLU A 1 85 ? -6.437 4.407 -8.567 1.00 96.94 85 GLU A O 1
ATOM 662 N N . ALA A 1 86 ? -5.060 2.644 -8.685 1.00 94.62 86 ALA A N 1
ATOM 663 C CA . ALA A 1 86 ? -3.920 3.370 -9.223 1.00 94.62 86 ALA A CA 1
ATOM 664 C C . ALA A 1 86 ? -4.187 4.067 -10.567 1.00 94.62 86 ALA A C 1
ATOM 666 O O . ALA A 1 86 ? -3.516 5.057 -10.868 1.00 94.62 86 ALA A O 1
ATOM 667 N N . THR A 1 87 ? -5.120 3.578 -11.384 1.00 88.75 87 THR A N 1
ATOM 668 C CA . THR A 1 87 ? -5.353 4.075 -12.751 1.00 88.75 87 THR A CA 1
ATOM 669 C C . THR A 1 87 ? -6.595 4.959 -12.870 1.00 88.75 87 THR A C 1
ATOM 671 O O . THR A 1 87 ? -6.523 6.028 -13.471 1.00 88.75 87 THR A O 1
ATOM 674 N N . SER A 1 88 ? -7.698 4.544 -12.259 1.00 92.44 88 SER A N 1
ATOM 675 C CA . SER A 1 88 ? -9.021 5.174 -12.262 1.00 92.44 88 SER A CA 1
ATOM 676 C C . SER A 1 88 ? -9.241 6.175 -11.128 1.00 92.44 88 SER A C 1
ATOM 678 O O . SER A 1 88 ? -10.216 6.922 -11.166 1.00 92.44 88 SER A O 1
ATOM 680 N N . ASP A 1 89 ? -8.374 6.173 -10.108 1.00 94.06 89 ASP A N 1
ATOM 681 C CA . ASP A 1 89 ? -8.551 6.923 -8.861 1.00 94.06 89 ASP A CA 1
ATOM 682 C C . ASP A 1 89 ? -9.880 6.600 -8.137 1.00 94.06 89 ASP A C 1
ATOM 684 O O . ASP A 1 89 ? -10.356 7.369 -7.297 1.00 94.06 89 ASP A O 1
ATOM 688 N N . GLU A 1 90 ? -10.490 5.443 -8.419 1.00 97.19 90 GLU A N 1
ATOM 689 C CA . GLU A 1 90 ? -11.678 4.987 -7.703 1.00 97.19 90 GLU A CA 1
ATOM 690 C C . GLU A 1 90 ? -11.359 4.707 -6.224 1.00 97.19 90 GLU A C 1
ATOM 692 O O . GLU A 1 90 ? -10.319 4.116 -5.909 1.00 97.19 90 GLU A O 1
ATOM 697 N N . PRO A 1 91 ? -12.247 5.081 -5.286 1.00 97.94 91 PRO A N 1
ATOM 698 C CA . PRO A 1 91 ? -12.015 4.859 -3.868 1.00 97.94 91 PRO A CA 1
ATOM 699 C C . PRO A 1 91 ? -12.266 3.405 -3.462 1.00 97.94 91 PRO A C 1
ATOM 701 O O . PRO A 1 91 ? -13.354 2.859 -3.641 1.00 97.94 91 PRO A O 1
ATOM 704 N N . TYR A 1 92 ? -11.274 2.817 -2.797 1.00 98.56 92 TYR A N 1
ATOM 705 C CA . TYR A 1 92 ? -11.355 1.507 -2.156 1.00 98.56 92 TYR A CA 1
ATOM 706 C C . TYR A 1 92 ? -11.008 1.617 -0.674 1.00 98.56 92 TYR A C 1
ATOM 708 O O . TYR A 1 92 ? -10.406 2.583 -0.198 1.00 98.56 92 TYR A O 1
ATOM 716 N N . TYR A 1 93 ? -11.378 0.597 0.091 1.00 98.44 93 TYR A N 1
ATOM 717 C CA . TYR A 1 93 ? -11.012 0.519 1.495 1.00 98.44 93 TYR A CA 1
ATOM 718 C C . TYR A 1 93 ? -10.773 -0.913 1.949 1.00 98.44 93 TYR A C 1
ATOM 720 O O . TYR A 1 93 ? -11.282 -1.884 1.391 1.00 98.44 93 TYR A O 1
ATOM 728 N N . THR A 1 94 ? -10.016 -1.044 3.028 1.00 98.12 94 THR A N 1
ATOM 729 C CA . THR A 1 94 ? -9.766 -2.320 3.697 1.00 98.12 94 THR A CA 1
ATOM 730 C C . THR A 1 94 ? -9.825 -2.133 5.201 1.00 98.12 94 THR A C 1
ATOM 732 O O . THR A 1 94 ? -9.448 -1.079 5.713 1.00 98.12 94 THR A O 1
ATOM 735 N N . ILE A 1 95 ? -10.330 -3.141 5.915 1.00 97.62 95 ILE A N 1
ATOM 736 C CA . ILE A 1 95 ? -10.535 -3.078 7.365 1.00 97.62 95 ILE A CA 1
ATOM 737 C C . ILE A 1 95 ? -9.700 -4.156 8.051 1.00 97.62 95 ILE A C 1
ATOM 739 O O . ILE A 1 95 ? -9.843 -5.352 7.777 1.00 97.62 95 ILE A O 1
ATOM 743 N N . PHE A 1 96 ? -8.864 -3.721 8.987 1.00 97.69 96 PHE A N 1
ATOM 744 C CA . PHE A 1 96 ? -8.082 -4.569 9.875 1.00 97.69 96 PHE A CA 1
ATOM 745 C C . PHE A 1 96 ? -8.689 -4.596 11.272 1.00 97.69 96 PHE A C 1
ATOM 747 O O . PHE A 1 96 ? -9.042 -3.552 11.815 1.00 97.69 96 PHE A O 1
ATOM 754 N N . ASN A 1 97 ? -8.730 -5.775 11.893 1.00 95.81 97 ASN A N 1
ATOM 755 C CA . ASN A 1 97 ? -9.071 -5.897 13.309 1.00 95.81 97 ASN A CA 1
ATOM 756 C C . ASN A 1 97 ? -7.914 -5.370 14.165 1.00 95.81 97 ASN A C 1
ATOM 758 O O . ASN A 1 97 ? -6.781 -5.849 14.051 1.00 95.81 97 ASN A O 1
ATOM 762 N N . VAL A 1 98 ? -8.203 -4.405 15.036 1.00 96.25 98 VAL A N 1
ATOM 763 C CA . VAL A 1 98 ? -7.216 -3.747 15.906 1.00 96.25 98 VAL A CA 1
ATOM 764 C C . VAL A 1 98 ? -7.834 -3.430 17.265 1.00 96.25 98 VAL A C 1
ATOM 766 O O . VAL A 1 98 ? -9.047 -3.454 17.431 1.00 96.25 98 VAL A O 1
ATOM 769 N N . GLU A 1 99 ? -7.017 -3.094 18.257 1.00 95.56 99 GLU A N 1
ATOM 770 C CA . GLU A 1 99 ? -7.514 -2.578 19.533 1.00 95.56 99 GLU A CA 1
ATOM 771 C C . GLU A 1 99 ? -7.569 -1.044 19.496 1.00 95.56 99 GLU A C 1
ATOM 773 O O . GLU A 1 99 ? -6.551 -0.392 19.255 1.00 95.56 99 GLU A O 1
ATOM 778 N N . ILE A 1 100 ? -8.729 -0.460 19.806 1.00 96.12 100 ILE A N 1
ATOM 779 C CA . ILE A 1 100 ? -8.919 1.004 19.850 1.00 96.12 100 ILE A CA 1
ATOM 780 C C . ILE A 1 100 ? -9.278 1.525 21.246 1.00 96.12 100 ILE A C 1
ATOM 782 O O . ILE A 1 100 ? -9.649 2.683 21.385 1.00 96.12 100 ILE A O 1
ATOM 786 N N . THR A 1 101 ? -9.179 0.699 22.290 1.00 94.88 101 THR A N 1
ATOM 787 C CA . THR A 1 101 ? -9.501 1.078 23.677 1.00 94.88 101 THR A CA 1
ATOM 788 C C . THR A 1 101 ? -8.257 1.134 24.563 1.00 94.88 101 THR A C 1
ATOM 790 O O . THR A 1 101 ? -7.191 0.602 24.240 1.00 94.88 101 THR A O 1
ATOM 793 N N . ARG A 1 102 ? -8.333 1.816 25.705 1.00 93.06 102 ARG A N 1
ATOM 794 C CA . ARG A 1 102 ? -7.245 1.914 26.687 1.00 93.06 102 ARG A CA 1
ATOM 795 C C . ARG A 1 102 ? -7.099 0.615 27.481 1.00 93.06 102 ARG A C 1
ATOM 797 O O . ARG A 1 102 ? -8.049 0.166 28.109 1.00 93.06 102 ARG A O 1
ATOM 804 N N . LYS A 1 103 ? -5.881 0.053 27.536 1.00 91.00 103 LYS A N 1
ATOM 805 C CA . LYS A 1 103 ? -5.579 -1.124 28.381 1.00 91.00 103 LYS A CA 1
ATOM 806 C C . LYS A 1 103 ? -5.470 -0.811 29.873 1.00 91.00 103 LYS A C 1
ATOM 808 O O . LYS A 1 103 ? -5.561 -1.724 30.679 1.00 91.00 103 LYS A O 1
ATOM 813 N N . ARG A 1 104 ? -5.203 0.444 30.237 1.00 90.56 104 ARG A N 1
ATOM 814 C CA . ARG A 1 104 ? -4.992 0.892 31.620 1.00 90.56 104 ARG A CA 1
ATOM 815 C C . ARG A 1 104 ? -5.582 2.284 31.793 1.00 90.56 104 ARG A C 1
ATOM 817 O O . ARG A 1 104 ? -5.550 3.071 30.844 1.00 90.56 104 ARG A O 1
ATOM 824 N N . SER A 1 105 ? -6.063 2.580 32.995 1.00 93.69 105 SER A N 1
ATOM 825 C CA . SER A 1 105 ? -6.428 3.939 33.388 1.00 93.69 105 SER A CA 1
ATOM 826 C C . SER A 1 105 ? -5.170 4.798 33.519 1.00 93.69 105 SER A C 1
ATOM 828 O O . SER A 1 105 ? -4.151 4.359 34.047 1.00 93.69 105 SER A O 1
ATOM 830 N N . THR A 1 106 ? -5.233 6.018 33.003 1.00 91.62 106 THR A N 1
ATOM 831 C CA . THR A 1 106 ? -4.166 7.024 33.061 1.00 91.62 106 THR A CA 1
ATOM 832 C C . THR A 1 106 ? -4.797 8.389 33.319 1.00 91.62 106 THR A C 1
ATOM 834 O O . THR A 1 106 ? -6.017 8.530 33.244 1.00 91.62 106 THR A O 1
ATOM 837 N N . LYS A 1 107 ? -3.984 9.432 33.513 1.00 92.94 107 LYS A N 1
ATOM 838 C CA . LYS A 1 107 ? -4.498 10.811 33.578 1.00 92.94 107 LYS A CA 1
ATOM 839 C C . LYS A 1 107 ? -5.245 11.270 32.310 1.00 92.94 107 LYS A C 1
ATOM 841 O O . LYS A 1 107 ? -5.965 12.253 32.361 1.00 92.94 107 LYS A O 1
ATOM 846 N N . TYR A 1 108 ? -5.081 10.564 31.185 1.00 87.19 108 TYR A N 1
ATOM 847 C CA . TYR A 1 108 ? -5.700 10.879 29.890 1.00 87.19 108 TYR A CA 1
ATOM 848 C C . TYR A 1 108 ? -6.951 10.033 29.573 1.00 87.19 108 TYR A C 1
ATOM 850 O O . TYR A 1 108 ? -7.403 10.014 28.424 1.00 87.19 108 TYR A O 1
ATOM 858 N N . GLY A 1 109 ? -7.461 9.266 30.542 1.00 92.06 109 GLY A N 1
ATOM 859 C CA . GLY A 1 109 ? -8.679 8.462 30.398 1.00 92.06 109 GLY A CA 1
ATOM 860 C C . GLY A 1 109 ? -8.604 7.103 31.091 1.00 92.06 109 GLY A C 1
ATOM 861 O O . GLY A 1 109 ? -7.521 6.618 31.443 1.00 92.06 109 GLY A O 1
ATOM 862 N N . ARG A 1 110 ? -9.765 6.479 31.276 1.00 95.56 110 ARG A N 1
ATOM 863 C CA . ARG A 1 110 ? -9.945 5.210 31.995 1.00 95.56 110 ARG A CA 1
ATOM 864 C C . ARG A 1 110 ? -9.705 4.003 31.094 1.00 95.56 110 ARG A C 1
ATOM 866 O O . ARG A 1 110 ? -9.790 4.077 29.871 1.00 95.56 110 ARG A O 1
ATOM 873 N N . GLN A 1 111 ? -9.398 2.863 31.703 1.00 95.25 111 GLN A N 1
ATOM 874 C CA . GLN A 1 111 ? -9.380 1.581 31.002 1.00 95.25 111 GLN A CA 1
ATOM 875 C C . GLN A 1 111 ? -10.731 1.320 30.316 1.00 95.25 111 GLN A C 1
ATOM 877 O O . GLN A 1 111 ? -11.781 1.603 30.881 1.00 95.25 111 GLN A O 1
ATOM 882 N N . GLY A 1 112 ? -10.695 0.782 29.097 1.00 93.56 112 GLY A N 1
ATOM 883 C CA . GLY A 1 112 ? -11.888 0.514 28.290 1.00 93.56 112 GLY A CA 1
ATOM 884 C C . GLY A 1 112 ? -12.376 1.703 27.458 1.00 93.56 112 GLY A C 1
ATOM 885 O O . GLY A 1 112 ? -13.007 1.477 26.430 1.00 93.56 112 GLY A O 1
ATOM 886 N N . GLU A 1 113 ? -12.021 2.943 27.812 1.00 94.81 113 GLU A N 1
ATOM 887 C CA . GLU A 1 113 ? -12.344 4.116 26.989 1.00 94.81 113 GLU A CA 1
ATOM 888 C C . GLU A 1 113 ? -11.603 4.085 25.648 1.00 94.81 113 GLU A C 1
ATOM 890 O O . GLU A 1 113 ? -10.522 3.497 25.528 1.00 94.81 113 GLU A O 1
ATOM 895 N N . LEU A 1 114 ? -12.173 4.743 24.637 1.00 94.69 114 LEU A N 1
ATOM 896 C CA . LEU A 1 114 ? -11.563 4.856 23.316 1.00 94.69 114 LEU A CA 1
ATOM 897 C C . LEU A 1 114 ? -10.216 5.592 23.376 1.00 94.69 114 LEU A C 1
ATOM 899 O O . LEU A 1 114 ? -9.987 6.515 24.161 1.00 94.69 114 LEU A O 1
ATOM 903 N N . LEU A 1 115 ? -9.296 5.164 22.519 1.00 95.19 115 LEU A N 1
ATOM 904 C CA . LEU A 1 115 ? -8.106 5.928 22.183 1.00 95.19 115 LEU A CA 1
ATOM 905 C C . LEU A 1 115 ? -8.506 7.191 21.400 1.00 95.19 115 LEU A C 1
ATOM 907 O O . LEU A 1 115 ? -9.589 7.233 20.814 1.00 95.19 115 LEU A O 1
ATOM 911 N N . PRO A 1 116 ? -7.634 8.217 21.354 1.00 94.50 116 PRO A N 1
ATOM 912 C CA . PRO A 1 116 ? -7.832 9.345 20.449 1.00 94.50 116 PRO A CA 1
ATOM 913 C C . PRO A 1 116 ? -8.049 8.871 19.008 1.00 94.50 116 PRO A C 1
ATOM 915 O O . PRO A 1 116 ? -7.499 7.840 18.611 1.00 94.50 116 PRO A O 1
ATOM 918 N N . ALA A 1 117 ? -8.815 9.636 18.231 1.00 93.62 117 ALA A N 1
ATOM 919 C CA . ALA A 1 117 ? -9.134 9.304 16.845 1.00 93.62 117 ALA A CA 1
ATOM 920 C C . ALA A 1 117 ? -7.875 8.953 16.026 1.00 93.62 117 ALA A C 1
ATOM 922 O O . ALA A 1 117 ? -6.832 9.594 16.166 1.00 93.62 117 ALA A O 1
ATOM 923 N N . GLY A 1 118 ? -7.967 7.899 15.209 1.00 93.94 118 GLY A N 1
ATOM 924 C CA . GLY A 1 118 ? -6.866 7.401 14.377 1.00 93.94 118 GLY A CA 1
ATOM 925 C C . GLY A 1 118 ? -5.837 6.551 15.128 1.00 93.94 118 GLY A C 1
ATOM 926 O O . GLY A 1 118 ? -5.025 5.876 14.501 1.00 93.94 118 GLY A O 1
ATOM 927 N N . LYS A 1 119 ? -5.865 6.511 16.468 1.00 95.88 119 LYS A N 1
ATOM 928 C CA . LYS A 1 119 ? -4.922 5.704 17.251 1.00 95.88 119 LYS A CA 1
ATOM 929 C C . LYS A 1 119 ? -5.450 4.297 17.481 1.00 95.88 119 LYS A C 1
ATOM 931 O O . LYS A 1 119 ? -6.585 4.087 17.898 1.00 95.88 119 LYS A O 1
ATOM 936 N N . PHE A 1 120 ? -4.567 3.325 17.298 1.00 96.31 120 PHE A N 1
ATOM 937 C CA . PHE A 1 120 ? -4.866 1.909 17.471 1.00 96.31 120 PHE A CA 1
ATOM 938 C C . PHE A 1 120 ? -3.646 1.150 17.997 1.00 96.31 120 PHE A C 1
ATOM 940 O O . PHE A 1 120 ? -2.519 1.654 18.015 1.00 96.31 120 PHE A O 1
ATOM 947 N N . ARG A 1 121 ? -3.874 -0.088 18.435 1.00 94.88 121 ARG A N 1
ATOM 948 C CA . ARG A 1 121 ? -2.822 -1.067 18.724 1.00 94.88 121 ARG A CA 1
ATOM 949 C C . ARG A 1 121 ? -3.072 -2.337 17.936 1.00 94.88 121 ARG A C 1
ATOM 951 O O . ARG A 1 121 ? -4.216 -2.743 17.748 1.00 94.88 121 ARG A O 1
ATOM 958 N N . VAL A 1 122 ? -1.993 -2.990 17.530 1.00 94.31 122 VAL A N 1
ATOM 959 C CA . VAL A 1 122 ? -2.062 -4.246 16.780 1.00 94.31 122 VAL A CA 1
ATOM 960 C C . VAL A 1 122 ? -1.431 -5.393 17.557 1.00 94.31 122 VAL A C 1
ATOM 962 O O . VAL A 1 122 ? -0.488 -5.209 18.327 1.00 94.31 122 VAL A O 1
ATOM 965 N N . GLY A 1 123 ? -1.947 -6.601 17.351 1.00 90.88 123 GLY A N 1
ATOM 966 C CA . GLY A 1 123 ? -1.300 -7.821 17.828 1.00 90.88 123 GLY A CA 1
ATOM 967 C C . GLY A 1 123 ? -0.142 -8.228 16.911 1.00 90.88 123 GLY A C 1
ATOM 968 O O . GLY A 1 123 ? -0.229 -8.056 15.698 1.00 90.88 123 GLY A O 1
ATOM 969 N N . LYS A 1 124 ? 0.917 -8.840 17.464 1.00 87.88 124 LYS A N 1
ATOM 970 C CA . LYS A 1 124 ? 2.127 -9.256 16.709 1.00 87.88 124 LYS A CA 1
ATOM 971 C C . LYS A 1 124 ? 1.847 -10.165 15.502 1.00 87.88 124 LYS A C 1
ATOM 973 O O . LYS A 1 124 ? 2.605 -10.146 14.533 1.00 87.88 124 LYS A O 1
ATOM 978 N N . ARG A 1 125 ? 0.795 -10.984 15.587 1.00 88.88 125 ARG A N 1
ATOM 979 C CA . ARG A 1 125 ? 0.362 -11.951 14.561 1.00 88.88 125 ARG A CA 1
ATOM 980 C C . ARG A 1 125 ? -0.906 -11.497 13.820 1.00 88.88 125 ARG A C 1
ATOM 982 O O . ARG A 1 125 ? -1.610 -12.320 13.252 1.00 88.88 125 ARG A O 1
ATOM 989 N N . SER A 1 126 ? -1.238 -10.207 13.887 1.00 93.75 126 SER A N 1
ATOM 990 C CA . SER A 1 126 ? -2.399 -9.653 13.181 1.00 93.75 126 SER A CA 1
ATOM 991 C C . SER A 1 126 ? -2.165 -9.607 11.670 1.00 93.75 126 SER A C 1
ATOM 993 O O . SER A 1 126 ? -1.023 -9.492 11.219 1.00 93.75 126 SER A O 1
ATOM 995 N N . SER A 1 127 ? -3.251 -9.621 10.892 1.00 94.75 127 SER A N 1
ATOM 996 C CA . SER A 1 127 ? -3.191 -9.393 9.442 1.00 94.75 127 SER A CA 1
ATOM 997 C C . SER A 1 127 ? -2.540 -8.051 9.107 1.00 94.75 127 SER A C 1
ATOM 999 O O . SER A 1 127 ? -1.762 -7.982 8.165 1.00 94.75 127 SER A O 1
ATOM 1001 N N . PHE A 1 128 ? -2.748 -7.020 9.934 1.00 96.75 128 PHE A N 1
ATOM 1002 C CA . PHE A 1 128 ? -2.079 -5.730 9.762 1.00 96.75 128 PHE A CA 1
ATOM 1003 C C . PHE A 1 128 ? -0.554 -5.847 9.879 1.00 96.75 128 PHE A C 1
ATOM 1005 O O . PHE A 1 128 ? 0.173 -5.287 9.066 1.00 96.75 128 PHE A O 1
ATOM 1012 N N . CYS A 1 129 ? -0.042 -6.599 10.861 1.00 95.12 129 CYS A N 1
ATOM 1013 C CA . CYS A 1 129 ? 1.399 -6.835 10.960 1.00 95.12 129 CYS A CA 1
ATOM 1014 C C . CYS A 1 129 ? 1.942 -7.641 9.774 1.00 95.12 129 CYS A C 1
ATOM 1016 O O . CYS A 1 129 ? 3.082 -7.419 9.382 1.00 95.12 129 CYS A O 1
ATOM 1018 N N . ASN A 1 130 ? 1.166 -8.572 9.213 1.00 94.81 130 ASN A N 1
ATOM 1019 C CA . ASN A 1 130 ? 1.582 -9.317 8.022 1.00 94.81 130 ASN A CA 1
ATOM 1020 C C . ASN A 1 130 ? 1.647 -8.404 6.793 1.00 94.81 130 ASN A C 1
ATOM 1022 O O . ASN A 1 130 ? 2.666 -8.398 6.109 1.00 94.81 130 ASN A O 1
ATOM 1026 N N . PHE A 1 131 ? 0.623 -7.569 6.592 1.00 97.38 131 PHE A N 1
ATOM 1027 C CA . PHE A 1 131 ? 0.635 -6.501 5.595 1.00 97.38 131 PHE A CA 1
ATOM 1028 C C . PHE A 1 131 ? 1.869 -5.604 5.764 1.00 97.38 131 PHE A C 1
ATOM 1030 O O . PHE A 1 131 ? 2.640 -5.447 4.825 1.00 97.38 131 PHE A O 1
ATOM 1037 N N . TRP A 1 132 ? 2.124 -5.085 6.969 1.00 97.25 132 TRP A N 1
ATOM 1038 C CA . TRP A 1 132 ? 3.268 -4.201 7.206 1.00 97.25 132 TRP A CA 1
ATOM 1039 C C . TRP A 1 132 ? 4.608 -4.867 6.895 1.00 97.25 132 TRP A C 1
ATOM 1041 O O . TRP A 1 132 ? 5.498 -4.234 6.354 1.00 97.25 132 TRP A O 1
ATOM 1051 N N . ARG A 1 133 ? 4.778 -6.156 7.204 1.00 95.25 133 ARG A N 1
ATOM 1052 C CA . ARG A 1 133 ? 6.025 -6.857 6.862 1.00 95.25 133 ARG A CA 1
ATOM 1053 C C . ARG A 1 133 ? 6.248 -6.959 5.355 1.00 95.25 133 ARG A C 1
ATOM 1055 O O . ARG A 1 133 ? 7.397 -6.957 4.939 1.00 95.25 133 ARG A O 1
ATOM 1062 N N . SER A 1 134 ? 5.183 -7.016 4.553 1.00 96.06 134 SER A N 1
ATOM 1063 C CA . SER A 1 134 ? 5.316 -7.058 3.091 1.00 96.06 134 SER A CA 1
ATOM 1064 C C . SER A 1 134 ? 5.879 -5.766 2.492 1.00 96.06 134 SER A C 1
ATOM 1066 O O . SER A 1 134 ? 6.383 -5.797 1.378 1.00 96.06 134 SER A O 1
ATOM 1068 N N . THR A 1 135 ? 5.826 -4.644 3.221 1.00 95.44 135 THR A N 1
ATOM 1069 C CA . THR A 1 135 ? 6.310 -3.344 2.734 1.00 95.44 135 THR A CA 1
ATOM 1070 C C . THR A 1 135 ? 7.821 -3.164 2.892 1.00 95.44 135 THR A C 1
ATOM 1072 O O . THR A 1 135 ? 8.354 -2.130 2.512 1.00 95.44 135 THR A O 1
ATOM 1075 N N . ASN A 1 136 ? 8.522 -4.111 3.527 1.00 93.88 136 ASN A N 1
ATOM 1076 C CA . ASN A 1 136 ? 9.931 -3.985 3.927 1.00 93.88 136 ASN A CA 1
ATOM 1077 C C . ASN A 1 136 ? 10.256 -2.756 4.807 1.00 93.88 136 ASN A C 1
ATOM 1079 O O . ASN A 1 136 ? 11.419 -2.519 5.133 1.00 93.88 136 ASN A O 1
ATOM 1083 N N . LEU A 1 137 ? 9.252 -1.998 5.263 1.00 93.31 137 LEU A N 1
ATOM 1084 C CA . LEU A 1 137 ? 9.453 -0.904 6.204 1.00 93.31 137 LEU A CA 1
ATOM 1085 C C . LEU A 1 137 ? 9.865 -1.454 7.568 1.00 93.31 137 LEU A C 1
ATOM 1087 O O . LEU A 1 137 ? 9.330 -2.456 8.056 1.00 93.31 137 LEU A O 1
ATOM 1091 N N . ALA A 1 138 ? 10.754 -0.726 8.241 1.00 92.88 138 ALA A N 1
ATOM 1092 C CA . ALA A 1 138 ? 11.094 -1.017 9.624 1.00 92.88 138 ALA A CA 1
ATOM 1093 C C . ALA A 1 138 ? 9.822 -1.082 10.486 1.00 92.88 138 ALA A C 1
ATOM 1095 O O . ALA A 1 138 ? 8.920 -0.241 10.391 1.00 92.88 138 ALA A O 1
ATOM 1096 N N . LEU A 1 139 ? 9.740 -2.101 11.341 1.00 92.56 139 LEU A N 1
ATOM 1097 C CA . LEU A 1 139 ? 8.664 -2.183 12.319 1.00 92.56 139 LEU A CA 1
ATOM 1098 C C . LEU A 1 139 ? 8.801 -1.023 13.313 1.00 92.56 139 LEU A C 1
ATOM 1100 O O . LEU A 1 139 ? 9.899 -0.792 13.826 1.00 92.56 139 LEU A O 1
ATOM 1104 N N . PRO A 1 140 ? 7.703 -0.328 13.654 1.00 93.25 140 PRO A N 1
ATOM 1105 C CA . PRO A 1 140 ? 7.730 0.655 14.720 1.00 93.25 140 PRO A CA 1
ATOM 1106 C C . PRO A 1 140 ? 8.232 0.031 16.030 1.00 93.25 140 PRO A C 1
ATOM 1108 O O . PRO A 1 140 ? 7.897 -1.125 16.320 1.00 93.25 140 PRO A O 1
ATOM 1111 N N . PRO A 1 141 ? 8.932 0.796 16.889 1.00 92.38 141 PRO A N 1
ATOM 1112 C CA . PRO A 1 141 ? 9.461 0.278 18.153 1.00 92.38 141 PRO A CA 1
ATOM 1113 C C . PRO A 1 141 ? 8.385 -0.314 19.074 1.00 92.38 141 PRO A C 1
ATOM 1115 O O . PRO A 1 141 ? 8.674 -1.117 19.961 1.00 92.38 141 PRO A O 1
ATOM 1118 N N . ARG A 1 142 ? 7.123 0.110 18.901 1.00 92.75 142 ARG A N 1
ATOM 1119 C CA . ARG A 1 142 ? 5.974 -0.340 19.688 1.00 92.75 142 ARG A CA 1
ATOM 1120 C C . ARG A 1 142 ? 4.786 -0.627 18.775 1.00 92.75 142 ARG A C 1
ATOM 1122 O O . ARG A 1 142 ? 4.427 0.170 17.919 1.00 92.75 142 ARG A O 1
ATOM 1129 N N 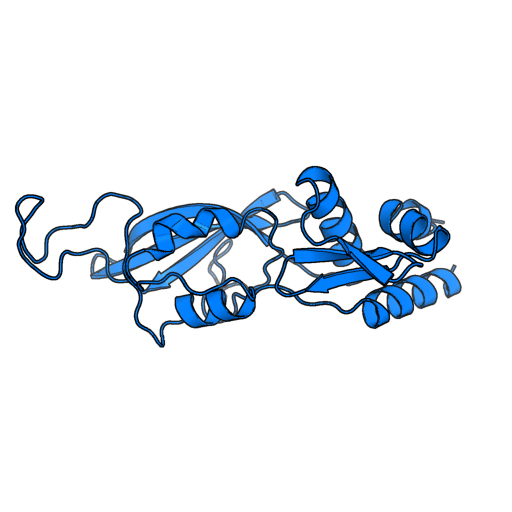. LEU A 1 143 ? 4.056 -1.704 19.056 1.00 90.94 143 LEU A N 1
ATOM 1130 C CA . LEU A 1 143 ? 2.842 -2.053 18.297 1.00 90.94 143 LEU A CA 1
ATOM 1131 C C . LEU A 1 143 ? 1.691 -1.045 18.467 1.00 90.94 143 LEU A C 1
ATOM 1133 O O . LEU A 1 143 ? 0.699 -1.100 17.748 1.00 90.94 143 LEU A O 1
ATOM 1137 N N . SER A 1 144 ? 1.787 -0.143 19.444 1.00 90.06 144 SER A N 1
ATOM 1138 C CA . SER A 1 144 ? 0.828 0.943 19.645 1.00 90.06 144 SER A CA 1
ATOM 1139 C C . SER A 1 144 ? 1.175 2.220 18.880 1.00 90.06 144 SER A C 1
ATOM 1141 O O . SER A 1 144 ? 0.395 3.164 18.936 1.00 90.06 144 SER A O 1
ATOM 1143 N N . SER A 1 145 ? 2.340 2.293 18.226 1.00 93.38 145 SER A N 1
ATOM 1144 C CA . SER A 1 145 ? 2.789 3.491 17.504 1.00 93.38 145 SER A CA 1
ATOM 1145 C C . SER A 1 145 ? 2.639 3.379 15.990 1.00 93.38 145 SER A C 1
ATOM 1147 O O . SER A 1 145 ? 3.046 4.293 15.300 1.00 93.38 145 SER A O 1
ATOM 1149 N N . PHE A 1 146 ? 2.037 2.316 15.443 1.00 95.50 146 PHE A N 1
ATOM 1150 C CA . PHE A 1 146 ? 1.858 2.191 13.986 1.00 95.50 146 PHE A CA 1
ATOM 1151 C C . PHE A 1 146 ? 1.131 3.377 13.343 1.00 95.50 146 PHE A C 1
ATOM 1153 O O . PHE A 1 146 ? 1.459 3.734 12.217 1.00 95.50 146 PHE A O 1
ATOM 1160 N N . HIS A 1 147 ? 0.202 4.014 14.060 1.00 93.69 147 HIS A N 1
ATOM 1161 C CA . HIS A 1 147 ? -0.496 5.212 13.587 1.00 93.69 147 HIS A CA 1
ATOM 1162 C C . HIS A 1 147 ? 0.456 6.354 13.190 1.00 93.69 147 HIS A C 1
ATOM 1164 O O . HIS A 1 147 ? 0.172 7.061 12.228 1.00 93.69 147 HIS A O 1
ATOM 1170 N N . ASP A 1 148 ? 1.609 6.482 13.854 1.00 95.38 148 ASP A N 1
ATOM 1171 C CA . ASP A 1 148 ? 2.616 7.506 13.543 1.00 95.38 148 ASP A CA 1
ATOM 1172 C C . ASP A 1 148 ? 3.397 7.191 12.251 1.00 95.38 148 ASP A C 1
ATOM 1174 O O . ASP A 1 148 ? 3.996 8.078 11.653 1.00 95.38 148 ASP A O 1
ATOM 1178 N N . TYR A 1 149 ? 3.381 5.931 11.798 1.00 95.44 149 TYR A N 1
ATOM 1179 C CA . TYR A 1 149 ? 4.188 5.445 10.673 1.00 95.44 149 TYR A CA 1
ATOM 1180 C C . TYR A 1 149 ? 3.359 5.185 9.414 1.00 95.44 149 TYR A C 1
ATOM 1182 O O . TYR A 1 149 ? 3.936 5.029 8.344 1.00 95.44 149 TYR A O 1
ATOM 1190 N N . LEU A 1 150 ? 2.022 5.177 9.488 1.00 95.19 150 LEU A N 1
ATOM 1191 C CA . LEU A 1 150 ? 1.159 4.978 8.312 1.00 95.19 150 LEU A CA 1
ATOM 1192 C C . LEU A 1 150 ? 1.426 6.002 7.196 1.00 95.19 150 LEU A C 1
ATOM 1194 O O . LEU A 1 150 ? 1.218 5.700 6.026 1.00 95.19 150 LEU A O 1
ATOM 1198 N N . GLY A 1 151 ? 1.945 7.186 7.535 1.00 93.06 151 GLY A N 1
ATOM 1199 C CA . GLY A 1 151 ? 2.397 8.174 6.554 1.00 93.06 151 GLY A CA 1
ATOM 1200 C C . GLY A 1 151 ? 3.525 7.685 5.637 1.00 93.06 151 GLY A C 1
ATOM 1201 O O . GLY A 1 151 ? 3.641 8.191 4.526 1.00 93.06 151 GLY A O 1
ATOM 1202 N N . ASN A 1 152 ? 4.301 6.680 6.048 1.00 93.06 152 ASN A N 1
ATOM 1203 C CA . ASN A 1 152 ? 5.370 6.090 5.237 1.00 93.06 152 ASN A CA 1
ATOM 1204 C C . ASN A 1 152 ? 4.832 5.236 4.086 1.00 93.06 152 ASN A C 1
ATOM 1206 O O . ASN A 1 152 ? 5.572 4.959 3.156 1.00 93.06 152 ASN A O 1
ATOM 1210 N N . LEU A 1 153 ? 3.552 4.849 4.122 1.00 93.88 153 LEU A N 1
ATOM 1211 C CA . LEU A 1 153 ? 2.895 4.142 3.019 1.00 93.88 153 LEU A CA 1
ATOM 1212 C C . LEU A 1 153 ? 2.568 5.066 1.838 1.00 93.88 153 LEU A C 1
ATOM 1214 O O . LEU A 1 153 ? 2.050 4.609 0.820 1.00 93.88 153 LEU A O 1
ATOM 1218 N N . LYS A 1 154 ? 2.836 6.373 1.955 1.00 86.56 154 LYS A N 1
ATOM 1219 C CA . LYS A 1 154 ? 2.723 7.290 0.820 1.00 86.56 154 LYS A CA 1
ATOM 1220 C C . LYS A 1 154 ? 3.617 6.783 -0.313 1.00 86.56 154 LYS A C 1
ATOM 1222 O O . LYS A 1 154 ? 4.796 6.526 -0.099 1.00 86.56 154 LYS A O 1
ATOM 1227 N N . ASN A 1 155 ? 3.039 6.674 -1.507 1.00 85.81 155 ASN A N 1
ATOM 1228 C CA . ASN A 1 155 ? 3.686 6.206 -2.740 1.00 85.81 155 ASN A CA 1
ATOM 1229 C C . ASN A 1 155 ? 3.959 4.692 -2.802 1.00 85.81 155 ASN A C 1
ATOM 1231 O O . ASN A 1 155 ? 4.611 4.245 -3.740 1.00 85.81 155 ASN A O 1
ATOM 1235 N N . PHE A 1 156 ? 3.455 3.901 -1.849 1.00 95.50 156 PHE A N 1
ATOM 1236 C CA . PHE A 1 156 ? 3.528 2.444 -1.948 1.00 95.50 156 PHE A CA 1
ATOM 1237 C C . PHE A 1 156 ? 2.463 1.913 -2.906 1.00 95.50 156 PHE A C 1
ATOM 1239 O O . PHE A 1 156 ? 1.292 2.278 -2.800 1.00 95.50 156 PHE A O 1
ATOM 1246 N N . VAL A 1 157 ? 2.872 1.004 -3.786 1.00 97.75 157 VAL A N 1
ATOM 1247 C CA . VAL A 1 157 ? 1.999 0.232 -4.668 1.00 97.75 157 VAL A CA 1
ATOM 1248 C C . VAL A 1 157 ? 1.514 -1.000 -3.912 1.00 97.75 157 VAL A C 1
ATOM 1250 O O . VAL A 1 157 ? 2.298 -1.889 -3.568 1.00 97.75 157 VAL A O 1
ATOM 1253 N N . LEU A 1 158 ? 0.217 -1.042 -3.618 1.00 98.38 158 LEU A N 1
ATOM 1254 C CA . LEU A 1 158 ? -0.415 -2.127 -2.871 1.00 98.38 158 LEU A CA 1
ATOM 1255 C C . LEU A 1 158 ? -1.306 -2.963 -3.784 1.00 98.38 158 LEU A C 1
ATOM 1257 O O . LEU A 1 158 ? -1.958 -2.431 -4.674 1.00 98.38 158 LEU A O 1
ATOM 1261 N N . ILE A 1 159 ? -1.395 -4.261 -3.521 1.00 98.31 159 ILE A N 1
ATOM 1262 C CA . ILE A 1 159 ? -2.321 -5.172 -4.201 1.00 98.31 159 ILE A CA 1
ATOM 1263 C C . ILE A 1 159 ? -3.164 -5.917 -3.174 1.00 98.31 159 ILE A C 1
ATOM 1265 O O . ILE A 1 159 ? -2.710 -6.198 -2.061 1.00 98.31 159 ILE A O 1
ATOM 1269 N N . ALA A 1 160 ? -4.401 -6.222 -3.546 1.00 98.06 160 ALA A N 1
ATOM 1270 C CA . ALA A 1 160 ? -5.331 -7.005 -2.748 1.00 98.06 160 ALA A CA 1
ATOM 1271 C C . ALA A 1 160 ? -6.449 -7.557 -3.631 1.00 98.06 160 ALA A C 1
ATOM 1273 O O . ALA A 1 160 ? -6.799 -6.960 -4.646 1.00 98.06 160 ALA A O 1
ATOM 1274 N N . ASP A 1 161 ? -7.051 -8.643 -3.170 1.00 97.38 161 ASP A N 1
ATOM 1275 C CA . ASP A 1 161 ? -8.269 -9.194 -3.740 1.00 97.38 161 ASP A CA 1
ATOM 1276 C C . ASP A 1 161 ? -9.477 -8.385 -3.257 1.00 97.38 161 ASP A C 1
ATOM 1278 O O . ASP A 1 161 ? -9.542 -7.945 -2.101 1.00 97.38 161 ASP A O 1
ATOM 1282 N N . GLU A 1 162 ? -10.475 -8.227 -4.119 1.00 96.81 162 GLU A N 1
ATOM 1283 C CA . GLU A 1 162 ? -11.767 -7.671 -3.728 1.00 96.81 162 GLU A CA 1
ATOM 1284 C C . GLU A 1 162 ? -12.594 -8.695 -2.946 1.00 96.81 162 GLU A C 1
ATOM 1286 O O . GLU A 1 162 ? -12.556 -9.903 -3.192 1.00 96.81 162 GLU A O 1
ATOM 1291 N N . VAL A 1 163 ? -13.373 -8.216 -1.978 1.00 96.56 163 VAL A N 1
ATOM 1292 C CA . VAL A 1 163 ? -14.310 -9.069 -1.250 1.00 96.56 163 VAL A CA 1
ATOM 1293 C C . VAL A 1 163 ? -15.546 -9.292 -2.114 1.00 96.56 163 VAL A C 1
ATOM 1295 O O . VAL A 1 163 ? -16.257 -8.344 -2.452 1.00 96.56 163 VAL A O 1
ATOM 1298 N N . ALA A 1 164 ? -15.850 -10.559 -2.402 1.00 93.25 164 ALA A N 1
ATOM 1299 C CA . ALA A 1 164 ? -17.058 -10.934 -3.127 1.00 93.25 164 ALA A CA 1
ATOM 1300 C C . ALA A 1 164 ? -18.312 -10.281 -2.512 1.00 93.25 164 ALA A C 1
ATOM 1302 O O . ALA A 1 164 ? -18.506 -10.291 -1.292 1.00 93.25 164 ALA A O 1
ATOM 1303 N N . ASN A 1 165 ? -19.170 -9.723 -3.370 1.00 92.88 165 ASN A N 1
ATOM 1304 C CA . ASN A 1 165 ? -20.422 -9.048 -3.003 1.00 92.88 165 ASN A CA 1
ATOM 1305 C C . ASN A 1 165 ? -20.261 -7.790 -2.125 1.00 92.88 165 ASN A C 1
ATOM 1307 O O . ASN A 1 165 ? -21.224 -7.359 -1.488 1.00 92.88 165 ASN A O 1
ATOM 1311 N N . ARG A 1 166 ? -19.063 -7.193 -2.053 1.00 93.25 166 ARG A N 1
ATOM 1312 C CA . ARG A 1 166 ? -18.819 -5.925 -1.345 1.00 93.25 166 ARG A CA 1
ATOM 1313 C C . ARG A 1 166 ? -17.975 -4.986 -2.214 1.00 93.25 166 ARG A C 1
ATOM 1315 O O . ARG A 1 166 ? -16.768 -4.897 -1.990 1.00 93.25 166 ARG A O 1
ATOM 1322 N N . PRO A 1 167 ? -18.591 -4.289 -3.187 1.00 92.25 167 PRO A N 1
ATOM 1323 C CA . PRO A 1 167 ? -17.862 -3.400 -4.089 1.00 92.25 167 PRO A CA 1
ATOM 1324 C C . PR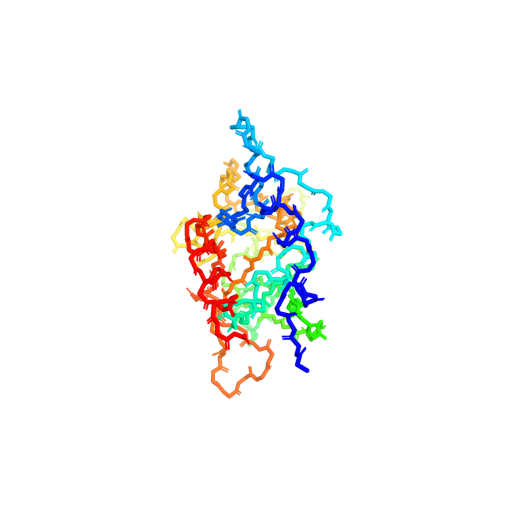O A 1 167 ? -17.085 -2.335 -3.305 1.00 92.25 167 PRO A C 1
ATOM 1326 O O . PRO A 1 167 ? -17.553 -1.839 -2.274 1.00 92.25 167 PRO A O 1
ATOM 132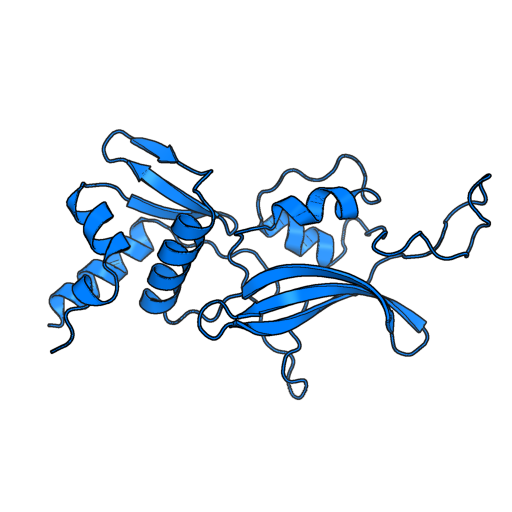9 N N . GLY A 1 168 ? -15.870 -2.032 -3.761 1.00 95.44 168 GLY A N 1
ATOM 1330 C CA . GLY A 1 168 ? -14.965 -1.081 -3.107 1.00 95.44 168 GLY A CA 1
ATOM 1331 C C . GLY A 1 168 ? -14.272 -1.609 -1.843 1.00 95.44 168 GLY A C 1
ATOM 1332 O O . GLY A 1 168 ? -13.402 -0.930 -1.294 1.00 95.44 168 GLY A O 1
ATOM 1333 N N . ARG A 1 169 ? -14.610 -2.814 -1.356 1.00 97.56 169 ARG A N 1
ATOM 1334 C CA . ARG A 1 169 ? -13.966 -3.416 -0.182 1.00 97.56 169 ARG A CA 1
ATOM 1335 C C . ARG A 1 169 ? -12.913 -4.439 -0.588 1.00 97.56 169 ARG A C 1
ATOM 1337 O O . ARG A 1 169 ? -13.227 -5.468 -1.177 1.00 97.56 169 ARG A O 1
ATOM 1344 N N . LEU A 1 170 ? -11.687 -4.222 -0.132 1.00 98.19 170 LEU A N 1
ATOM 1345 C CA . LEU A 1 170 ? -10.578 -5.154 -0.303 1.00 98.19 170 LEU A CA 1
ATOM 1346 C C . LEU A 1 170 ? -10.468 -6.129 0.874 1.00 98.19 170 LEU A C 1
ATOM 1348 O O . LEU A 1 170 ? -10.775 -5.805 2.030 1.00 98.19 170 LEU A O 1
ATOM 1352 N N . ASN A 1 171 ? -9.992 -7.336 0.583 1.00 97.75 171 ASN A N 1
ATOM 1353 C CA . ASN A 1 171 ? -9.706 -8.359 1.572 1.00 97.75 171 ASN A CA 1
ATOM 1354 C C . ASN A 1 171 ? -8.393 -8.032 2.299 1.00 97.75 171 ASN A C 1
ATOM 1356 O O . ASN A 1 171 ? -7.300 -8.161 1.745 1.00 97.75 171 ASN A O 1
ATOM 1360 N N . SER A 1 172 ? -8.486 -7.668 3.580 1.00 96.62 172 SER A N 1
ATOM 1361 C CA . SER A 1 172 ? -7.328 -7.292 4.402 1.00 96.62 172 SER A CA 1
ATOM 1362 C C . SER A 1 172 ? -6.302 -8.408 4.616 1.00 96.62 172 SER A C 1
ATOM 1364 O O . SER A 1 172 ? -5.169 -8.112 4.983 1.00 96.62 172 SER A O 1
ATOM 1366 N N . GLN A 1 173 ? -6.656 -9.675 4.382 1.00 96.31 173 GLN A N 1
ATOM 1367 C CA . GLN A 1 173 ? -5.701 -10.790 4.438 1.00 96.31 173 GLN A CA 1
ATOM 1368 C C . GLN A 1 173 ? -4.842 -10.904 3.175 1.00 96.31 173 GLN A C 1
ATOM 1370 O O . GLN A 1 173 ? -3.727 -11.410 3.248 1.00 96.31 173 GLN A O 1
ATOM 1375 N N . SER A 1 174 ? -5.359 -10.432 2.040 1.00 97.25 174 SER A N 1
ATOM 1376 C CA . SER A 1 174 ? -4.653 -10.436 0.753 1.00 97.25 174 SER A CA 1
ATOM 1377 C C . SER A 1 174 ? -3.803 -9.181 0.532 1.00 97.25 174 SER A C 1
ATOM 1379 O O . SER A 1 174 ? -2.897 -9.208 -0.306 1.00 97.25 174 SER A O 1
ATOM 1381 N N . LEU A 1 175 ? -4.085 -8.105 1.289 1.00 98.25 175 LEU A N 1
ATOM 1382 C CA . LEU A 1 175 ? -3.402 -6.821 1.166 1.00 98.25 175 LEU A CA 1
ATOM 1383 C C . LEU A 1 175 ? -1.910 -6.972 1.451 1.00 98.25 175 LEU A C 1
ATOM 1385 O O . LEU A 1 175 ? -1.501 -7.332 2.558 1.00 98.25 175 LEU A O 1
ATOM 1389 N N . ARG A 1 176 ? -1.105 -6.631 0.451 1.00 98.00 176 ARG A N 1
ATOM 1390 C CA . ARG A 1 176 ? 0.354 -6.665 0.513 1.00 98.00 176 ARG A CA 1
ATOM 1391 C C . ARG A 1 176 ? 0.953 -5.614 -0.411 1.00 98.00 176 ARG A C 1
ATOM 1393 O O . ARG A 1 176 ? 0.285 -5.130 -1.323 1.00 98.00 176 ARG A O 1
ATOM 1400 N N . ALA A 1 177 ? 2.208 -5.272 -0.174 1.00 98.06 177 ALA A N 1
ATOM 1401 C CA . ALA A 1 177 ? 2.971 -4.459 -1.102 1.00 98.06 177 ALA A CA 1
ATOM 1402 C C . ALA A 1 177 ? 3.333 -5.276 -2.353 1.00 98.06 177 ALA A C 1
ATOM 1404 O O . ALA A 1 177 ? 3.624 -6.472 -2.254 1.00 98.06 177 ALA A O 1
ATOM 1405 N N . LEU A 1 178 ? 3.276 -4.643 -3.522 1.00 98.06 178 LEU A N 1
ATOM 1406 C CA . LEU A 1 178 ? 3.674 -5.266 -4.780 1.00 98.06 178 LEU A CA 1
ATOM 1407 C C . LEU A 1 178 ? 5.202 -5.376 -4.846 1.00 98.06 178 LEU A C 1
ATOM 1409 O O . LEU A 1 178 ? 5.902 -4.443 -4.465 1.00 98.06 178 LEU A O 1
ATOM 1413 N N . SER A 1 179 ? 5.710 -6.482 -5.382 1.00 97.50 179 SER A N 1
ATOM 1414 C CA . SER A 1 179 ? 7.108 -6.586 -5.794 1.00 97.50 179 SER A CA 1
ATOM 1415 C C . SER A 1 179 ? 7.172 -7.129 -7.215 1.00 97.50 179 SER A C 1
ATOM 1417 O O . SER A 1 179 ? 6.541 -8.144 -7.500 1.00 97.50 179 SER A O 1
ATOM 1419 N N . VAL A 1 180 ? 7.919 -6.453 -8.084 1.00 97.69 180 VAL A N 1
ATOM 1420 C CA . VAL A 1 180 ? 8.185 -6.853 -9.471 1.00 97.69 180 VAL A CA 1
ATOM 1421 C C . VAL A 1 180 ? 9.652 -6.567 -9.759 1.00 97.69 180 VAL A C 1
ATOM 1423 O O . VAL A 1 180 ? 10.111 -5.438 -9.586 1.00 97.69 180 VAL A O 1
ATOM 1426 N N . SER A 1 181 ? 10.394 -7.588 -10.174 1.00 97.38 181 SER A N 1
ATOM 1427 C CA . SER A 1 181 ? 11.826 -7.459 -10.444 1.00 97.38 181 SER A CA 1
ATOM 1428 C C . SER A 1 181 ? 12.109 -6.704 -11.744 1.00 97.38 181 SER A C 1
ATOM 1430 O O . SER A 1 181 ? 11.304 -6.705 -12.680 1.00 97.38 181 SER A O 1
ATOM 1432 N N . ALA A 1 182 ? 13.300 -6.109 -11.828 1.00 96.44 182 ALA A N 1
ATOM 1433 C CA . ALA A 1 182 ? 13.767 -5.460 -13.050 1.00 96.44 182 ALA A CA 1
ATOM 1434 C C . ALA A 1 182 ? 13.815 -6.426 -14.244 1.00 96.44 182 ALA A C 1
ATOM 1436 O O . ALA A 1 182 ? 13.430 -6.060 -15.354 1.00 96.44 182 ALA A O 1
ATOM 1437 N N . ASP A 1 183 ? 14.198 -7.683 -14.007 1.00 95.00 183 ASP A N 1
ATOM 1438 C CA . ASP A 1 183 ? 14.242 -8.721 -15.039 1.00 95.00 183 ASP A CA 1
ATOM 1439 C C . ASP A 1 183 ? 12.853 -9.090 -15.568 1.00 95.00 183 ASP A C 1
ATOM 1441 O O . ASP A 1 183 ? 12.692 -9.406 -16.748 1.00 95.00 183 ASP A O 1
ATOM 1445 N N . GLU A 1 184 ? 11.826 -9.093 -14.715 1.00 96.00 184 GLU A N 1
ATOM 1446 C CA . GLU A 1 184 ? 10.443 -9.303 -15.153 1.00 96.00 184 GLU A CA 1
ATOM 1447 C C . GLU A 1 184 ? 9.958 -8.135 -16.010 1.00 96.00 184 GLU A C 1
ATOM 1449 O O . GLU A 1 184 ? 9.417 -8.372 -17.093 1.00 96.00 184 GLU A O 1
ATOM 1454 N N . ILE A 1 185 ? 10.191 -6.894 -15.566 1.00 96.00 185 ILE A N 1
ATOM 1455 C CA . ILE A 1 185 ? 9.808 -5.684 -16.309 1.00 96.00 185 ILE A CA 1
ATOM 1456 C C . ILE A 1 185 ? 10.508 -5.654 -17.668 1.00 96.00 185 ILE A C 1
ATOM 1458 O O . ILE A 1 185 ? 9.841 -5.529 -18.693 1.00 96.00 185 ILE A O 1
ATOM 1462 N N . SER A 1 186 ? 11.827 -5.853 -17.695 1.00 92.75 186 SER A N 1
ATOM 1463 C CA . SER A 1 186 ? 12.625 -5.852 -18.924 1.00 92.75 186 SER A CA 1
ATOM 1464 C C . SER A 1 186 ? 12.153 -6.922 -19.911 1.00 92.75 186 SER A C 1
ATOM 1466 O O . SER A 1 186 ? 11.848 -6.615 -21.066 1.00 92.75 186 SER A O 1
ATOM 1468 N N . ARG A 1 187 ? 11.981 -8.174 -19.458 1.00 92.56 187 ARG A N 1
ATOM 1469 C CA . ARG A 1 187 ? 11.488 -9.263 -20.321 1.00 92.56 187 ARG A CA 1
ATOM 1470 C C . ARG A 1 187 ? 10.109 -8.963 -20.893 1.00 92.56 187 ARG A C 1
ATOM 1472 O O . ARG A 1 187 ? 9.888 -9.179 -22.084 1.00 92.56 187 ARG A O 1
ATOM 1479 N N . ARG A 1 188 ? 9.182 -8.477 -20.065 1.00 91.69 188 ARG A N 1
ATOM 1480 C CA . ARG A 1 188 ? 7.812 -8.170 -20.490 1.00 91.69 188 ARG A CA 1
ATOM 1481 C C . ARG A 1 188 ? 7.788 -7.012 -21.489 1.00 91.69 188 ARG A C 1
ATOM 1483 O O . ARG A 1 188 ? 7.124 -7.124 -22.518 1.00 91.69 188 ARG A O 1
ATOM 1490 N N . PHE A 1 189 ? 8.559 -5.960 -21.222 1.00 89.19 189 PHE A N 1
ATOM 1491 C CA . PHE A 1 189 ? 8.666 -4.778 -22.073 1.00 89.19 189 PHE A CA 1
ATOM 1492 C C . PHE A 1 189 ? 9.291 -5.106 -23.439 1.00 89.19 189 PHE A C 1
ATOM 1494 O O . PHE A 1 189 ? 8.767 -4.708 -24.478 1.00 89.19 189 PHE A O 1
ATOM 1501 N N . LEU A 1 190 ? 10.367 -5.899 -23.467 1.00 84.94 190 LEU A N 1
ATOM 1502 C CA . LEU A 1 190 ? 11.006 -6.348 -24.709 1.00 84.94 190 LEU A CA 1
ATOM 1503 C C . LEU A 1 190 ? 10.131 -7.325 -25.509 1.00 84.94 190 LEU A C 1
ATOM 1505 O O . LEU A 1 190 ? 10.082 -7.235 -26.734 1.00 84.94 190 LEU A O 1
ATOM 1509 N N . ALA A 1 191 ? 9.415 -8.236 -24.843 1.00 82.44 191 ALA A N 1
ATOM 1510 C CA . ALA A 1 191 ? 8.525 -9.182 -25.516 1.00 82.44 191 ALA A CA 1
ATOM 1511 C C . ALA A 1 191 ? 7.376 -8.483 -26.259 1.00 82.44 191 ALA A C 1
ATOM 1513 O O . ALA A 1 191 ? 7.016 -8.908 -27.357 1.00 82.44 191 ALA A O 1
ATOM 1514 N N . ASP A 1 192 ? 6.826 -7.407 -25.693 1.00 72.69 192 ASP A N 1
ATOM 1515 C CA . ASP A 1 192 ? 5.777 -6.629 -26.357 1.00 72.69 192 ASP A CA 1
ATOM 1516 C C . ASP A 1 192 ? 6.320 -5.726 -27.470 1.00 72.69 192 ASP A C 1
ATOM 1518 O O . ASP A 1 192 ? 5.626 -5.520 -28.463 1.00 72.69 192 ASP A O 1
ATOM 1522 N N . ASN A 1 193 ? 7.576 -5.274 -27.376 1.00 64.31 193 ASN A N 1
ATOM 1523 C CA . ASN A 1 193 ? 8.246 -4.554 -28.466 1.00 64.31 193 ASN A CA 1
ATOM 1524 C C . ASN A 1 193 ? 8.447 -5.419 -29.725 1.00 64.31 193 ASN A C 1
ATOM 1526 O O . ASN A 1 193 ? 8.468 -4.888 -30.829 1.00 64.31 193 ASN A O 1
ATOM 1530 N N . ASN A 1 194 ? 8.590 -6.740 -29.575 1.00 61.09 194 ASN A N 1
ATOM 1531 C CA . ASN A 1 194 ? 8.796 -7.664 -30.699 1.00 61.09 194 ASN A CA 1
ATOM 1532 C C . ASN A 1 194 ? 7.484 -8.138 -31.358 1.00 61.09 194 ASN A C 1
ATOM 1534 O O . ASN A 1 194 ? 7.526 -8.899 -32.323 1.00 61.09 194 ASN A O 1
ATOM 1538 N N . ARG A 1 195 ? 6.319 -7.750 -30.817 1.00 56.66 195 ARG A N 1
ATOM 1539 C CA . ARG A 1 195 ? 4.982 -8.129 -31.319 1.00 56.66 195 ARG A CA 1
ATOM 1540 C C . ARG A 1 195 ? 4.325 -7.056 -32.198 1.00 56.66 195 ARG A C 1
ATOM 1542 O O . ARG A 1 195 ? 3.197 -7.260 -32.645 1.00 56.66 195 ARG A O 1
ATOM 1549 N N . THR A 1 196 ? 5.008 -5.936 -32.425 1.00 44.94 196 THR A N 1
ATOM 1550 C CA . THR A 1 196 ? 4.600 -4.824 -33.303 1.00 44.94 196 THR A CA 1
ATOM 1551 C C . THR A 1 196 ? 5.444 -4.773 -34.557 1.00 44.94 196 THR A C 1
ATOM 1553 O O . THR A 1 196 ? 4.862 -4.461 -35.618 1.00 44.94 196 THR A O 1
#